Protein AF-A0A942QQX6-F1 (afdb_monomer_lite)

Structure (mmCIF, N/CA/C/O backbone):
data_AF-A0A942QQX6-F1
#
_entry.id   AF-A0A942QQX6-F1
#
loop_
_atom_site.group_PDB
_atom_site.id
_atom_site.type_symbol
_atom_site.label_atom_id
_atom_site.label_alt_id
_atom_site.label_comp_id
_atom_site.label_asym_id
_atom_site.label_entity_id
_atom_site.label_seq_id
_atom_site.pdbx_PDB_ins_code
_atom_site.Cartn_x
_atom_site.Cartn_y
_atom_site.Cartn_z
_atom_site.occupancy
_atom_site.B_iso_or_equiv
_atom_site.auth_seq_id
_atom_site.auth_comp_id
_atom_site.auth_asym_id
_atom_site.auth_atom_id
_atom_site.pdbx_PDB_model_num
ATOM 1 N N . MET A 1 1 ? 19.402 -58.623 -15.426 1.00 55.03 1 MET A N 1
ATOM 2 C CA . MET A 1 1 ? 20.148 -57.531 -14.756 1.00 55.03 1 MET A CA 1
ATOM 3 C C . MET A 1 1 ? 19.202 -56.576 -14.043 1.00 55.03 1 MET A C 1
ATOM 5 O O . MET A 1 1 ? 19.547 -56.173 -12.944 1.00 55.03 1 MET A O 1
ATOM 9 N N . SER A 1 2 ? 18.021 -56.285 -14.609 1.00 58.38 2 SER A N 1
ATOM 10 C CA . SER A 1 2 ? 16.945 -55.503 -13.974 1.00 58.38 2 SER A CA 1
ATOM 11 C C . SER A 1 2 ? 16.657 -55.932 -12.534 1.00 58.38 2 SER A C 1
ATOM 13 O O . SER A 1 2 ? 16.768 -55.114 -11.632 1.00 58.38 2 SER A O 1
ATOM 15 N N . ASP A 1 3 ? 16.427 -57.226 -12.307 1.00 62.00 3 ASP A N 1
ATOM 16 C CA . ASP A 1 3 ? 15.978 -57.735 -11.002 1.00 62.00 3 ASP A CA 1
ATOM 17 C C . ASP A 1 3 ? 17.075 -57.647 -9.930 1.00 62.00 3 ASP A C 1
ATOM 19 O O . ASP A 1 3 ? 16.805 -57.574 -8.737 1.00 62.00 3 ASP A O 1
ATOM 23 N N . SER A 1 4 ? 18.346 -57.628 -10.343 1.00 79.81 4 SER A N 1
ATOM 24 C CA . SER A 1 4 ? 19.465 -57.404 -9.424 1.00 79.81 4 SER A CA 1
ATOM 25 C C . SER A 1 4 ? 19.598 -55.930 -9.053 1.00 79.81 4 SER A C 1
ATOM 27 O O . SER A 1 4 ? 20.038 -55.627 -7.949 1.00 79.81 4 SER A O 1
ATOM 29 N N . LEU A 1 5 ? 19.249 -55.024 -9.969 1.00 85.19 5 LEU A N 1
ATOM 30 C CA . LEU A 1 5 ? 19.348 -53.582 -9.769 1.00 85.19 5 LEU A CA 1
ATOM 31 C C . LEU A 1 5 ? 18.170 -53.053 -8.943 1.00 85.19 5 LEU A C 1
ATOM 33 O O . LEU A 1 5 ? 18.382 -52.232 -8.059 1.00 85.19 5 LEU A O 1
ATOM 37 N N . THR A 1 6 ? 16.954 -53.559 -9.164 1.00 87.81 6 THR A N 1
ATOM 38 C CA . THR A 1 6 ? 15.768 -53.195 -8.371 1.00 87.81 6 THR A CA 1
ATOM 39 C C . THR A 1 6 ? 15.917 -53.606 -6.905 1.00 87.81 6 THR A C 1
ATOM 41 O O . THR A 1 6 ? 15.701 -52.790 -6.012 1.00 87.81 6 THR A O 1
ATOM 44 N N . ASN A 1 7 ? 16.397 -54.825 -6.640 1.00 86.12 7 ASN A N 1
ATOM 45 C CA . ASN A 1 7 ? 16.701 -55.280 -5.279 1.00 86.12 7 ASN A CA 1
ATOM 46 C C . ASN A 1 7 ? 17.781 -54.424 -4.605 1.00 86.12 7 ASN A C 1
ATOM 48 O O . ASN A 1 7 ? 17.677 -54.103 -3.421 1.00 86.12 7 ASN A O 1
ATOM 52 N N . LEU A 1 8 ? 18.800 -54.016 -5.365 1.00 88.00 8 LEU A N 1
ATOM 53 C CA . LEU A 1 8 ? 19.856 -53.151 -4.853 1.00 88.00 8 LEU A CA 1
ATOM 54 C C . LEU A 1 8 ? 19.323 -51.756 -4.507 1.00 88.00 8 LEU A C 1
ATOM 56 O O . LEU A 1 8 ? 19.629 -51.229 -3.438 1.00 88.00 8 LEU A O 1
ATOM 60 N N . ILE A 1 9 ? 18.461 -51.200 -5.362 1.00 89.06 9 ILE A N 1
ATOM 61 C CA . ILE A 1 9 ? 17.786 -49.926 -5.112 1.00 89.06 9 ILE A CA 1
ATOM 62 C C . ILE A 1 9 ? 16.931 -50.005 -3.843 1.00 89.06 9 ILE A C 1
ATOM 64 O O . ILE A 1 9 ? 17.011 -49.115 -3.001 1.00 89.06 9 ILE A O 1
ATOM 68 N N . LEU A 1 10 ? 16.159 -51.073 -3.651 1.00 87.88 10 LEU A N 1
ATOM 69 C CA . LEU A 1 10 ? 15.367 -51.248 -2.431 1.00 87.88 10 LEU A CA 1
ATOM 70 C C . LEU A 1 10 ? 16.241 -51.374 -1.178 1.00 87.88 10 LEU A C 1
ATOM 72 O O . LEU A 1 10 ? 15.892 -50.806 -0.151 1.00 87.88 10 LEU A O 1
ATOM 76 N N . SER A 1 11 ? 17.383 -52.065 -1.267 1.00 88.62 11 SER A N 1
ATOM 77 C CA . SER A 1 11 ? 18.296 -52.248 -0.128 1.00 88.62 11 SER A CA 1
ATOM 78 C C . SER A 1 11 ? 19.014 -50.967 0.307 1.00 88.62 11 SER A C 1
ATOM 80 O O . SER A 1 11 ? 19.358 -50.820 1.475 1.00 88.62 11 SER A O 1
ATOM 82 N N . LEU A 1 12 ? 19.256 -50.049 -0.634 1.00 88.44 12 LEU A N 1
ATOM 83 C CA . LEU A 1 12 ? 19.927 -48.771 -0.382 1.00 88.44 12 LEU A CA 1
ATOM 84 C C . LEU A 1 12 ? 18.941 -47.629 -0.095 1.00 88.44 12 LEU A C 1
ATOM 86 O O . LEU A 1 12 ? 19.358 -46.562 0.355 1.00 88.44 12 LEU A O 1
ATOM 90 N N . THR A 1 13 ? 17.647 -47.832 -0.358 1.00 89.31 13 THR A N 1
ATOM 91 C CA . THR A 1 13 ? 16.608 -46.866 0.006 1.00 89.31 13 THR A CA 1
ATOM 92 C C . THR A 1 13 ? 16.298 -47.011 1.498 1.00 89.31 13 THR A C 1
ATOM 94 O O . THR A 1 13 ? 16.083 -48.139 1.947 1.00 89.31 13 THR A O 1
ATOM 97 N N . PRO A 1 14 ? 16.253 -45.911 2.271 1.00 89.12 14 PRO A N 1
ATOM 98 C CA . PRO A 1 14 ? 15.976 -45.979 3.702 1.00 89.12 14 PRO A CA 1
ATOM 99 C C . PRO A 1 14 ? 14.678 -46.731 4.027 1.00 89.12 14 PRO A C 1
ATOM 101 O O . PRO A 1 14 ? 13.638 -46.509 3.402 1.00 89.12 14 PRO A O 1
ATOM 104 N N . GLU A 1 15 ? 14.741 -47.637 5.006 1.00 83.94 15 GLU A N 1
ATOM 105 C CA . GLU A 1 15 ? 13.583 -48.439 5.432 1.00 83.94 15 GLU A CA 1
ATOM 106 C C . GLU A 1 15 ? 12.593 -47.651 6.303 1.00 83.94 15 GLU A C 1
ATOM 108 O O . GLU A 1 15 ? 11.448 -48.063 6.443 1.00 83.94 15 GLU A O 1
ATOM 113 N N . ASP A 1 16 ? 13.024 -46.511 6.847 1.00 79.06 16 ASP A N 1
ATOM 114 C CA . ASP A 1 16 ? 12.245 -45.595 7.690 1.00 79.06 16 ASP A CA 1
ATOM 115 C C . ASP A 1 16 ? 11.319 -44.653 6.894 1.00 79.06 16 ASP A C 1
ATOM 117 O O . ASP A 1 16 ? 10.688 -43.771 7.472 1.00 79.06 16 ASP A O 1
ATOM 121 N N . GLY A 1 17 ? 11.255 -44.810 5.567 1.00 78.12 17 GLY A N 1
ATOM 122 C CA . GLY A 1 17 ? 10.450 -43.966 4.681 1.00 78.12 17 GLY A CA 1
ATOM 123 C C . GLY A 1 17 ? 11.081 -42.604 4.368 1.00 78.12 17 GLY A C 1
ATOM 124 O O . GLY A 1 17 ? 10.480 -41.803 3.649 1.00 78.12 17 GLY A O 1
ATOM 125 N N . SER A 1 18 ? 12.299 -42.325 4.847 1.00 85.38 18 SER A N 1
ATOM 126 C CA . SER A 1 18 ? 13.002 -41.086 4.513 1.00 85.38 18 SER A CA 1
ATOM 127 C C . SER A 1 18 ? 13.414 -41.031 3.032 1.00 85.38 18 SER A C 1
ATOM 129 O O . SER A 1 18 ? 13.644 -42.042 2.361 1.00 85.38 18 SER A O 1
ATOM 131 N N . THR A 1 19 ? 13.477 -39.816 2.478 1.00 88.31 19 THR A N 1
ATOM 132 C CA . THR A 1 19 ? 13.760 -39.613 1.050 1.00 88.31 19 THR A CA 1
ATOM 133 C C . THR A 1 19 ? 15.259 -39.593 0.758 1.00 88.31 19 THR A C 1
ATOM 135 O O . THR A 1 19 ? 16.000 -38.838 1.388 1.00 88.31 19 THR A O 1
ATOM 138 N N . ILE A 1 20 ? 15.694 -40.294 -0.291 1.00 89.19 20 ILE A N 1
ATOM 139 C CA . ILE A 1 20 ? 17.049 -40.208 -0.851 1.00 89.19 20 ILE A CA 1
ATOM 140 C C . ILE A 1 20 ? 17.031 -39.533 -2.229 1.00 89.19 20 ILE A C 1
ATOM 142 O O . ILE A 1 20 ? 16.197 -39.825 -3.085 1.00 89.19 20 ILE A O 1
ATOM 146 N N . GLY A 1 21 ? 17.945 -38.590 -2.467 1.00 89.50 21 GLY A N 1
ATOM 147 C CA . GLY A 1 21 ? 18.059 -37.901 -3.757 1.00 89.50 21 GLY A CA 1
ATOM 148 C C . GLY A 1 21 ? 18.565 -38.825 -4.870 1.00 89.50 21 GLY A C 1
ATOM 149 O O . GLY A 1 21 ? 19.504 -39.588 -4.655 1.00 89.50 21 GLY A O 1
ATOM 150 N N . ASN A 1 22 ? 18.021 -38.702 -6.087 1.00 87.81 22 ASN A N 1
ATOM 151 C CA . ASN A 1 22 ? 18.405 -39.555 -7.225 1.00 87.81 22 ASN A CA 1
ATOM 152 C C . ASN A 1 22 ? 19.912 -39.517 -7.530 1.00 87.81 22 ASN A C 1
ATOM 154 O O . ASN A 1 22 ? 20.504 -40.539 -7.861 1.00 87.81 22 ASN A O 1
ATOM 158 N N . GLY A 1 23 ? 20.545 -38.346 -7.405 1.00 86.81 23 GLY A N 1
ATOM 159 C CA . GLY A 1 23 ? 21.988 -38.204 -7.625 1.00 86.81 23 GLY A CA 1
ATOM 160 C C . GLY A 1 23 ? 22.833 -38.926 -6.571 1.00 86.81 23 GLY A C 1
ATOM 161 O O . GLY A 1 23 ? 23.840 -39.540 -6.915 1.00 86.81 23 GLY A O 1
ATOM 162 N N . ALA A 1 24 ? 22.404 -38.897 -5.306 1.00 87.38 24 ALA A N 1
ATOM 163 C CA . ALA A 1 24 ? 23.072 -39.612 -4.218 1.00 87.38 24 ALA A CA 1
ATOM 164 C C . ALA A 1 24 ? 22.893 -41.128 -4.370 1.00 87.38 24 ALA A C 1
ATOM 166 O O . ALA A 1 24 ? 23.855 -41.880 -4.251 1.00 87.38 24 ALA A O 1
ATOM 167 N N . MET A 1 25 ? 21.684 -41.558 -4.735 1.00 88.81 25 MET A N 1
ATOM 168 C CA . MET A 1 25 ? 21.384 -42.957 -5.014 1.00 88.81 25 MET A CA 1
ATOM 169 C C . MET A 1 25 ? 22.239 -43.509 -6.161 1.00 88.81 25 MET A C 1
ATOM 171 O O . MET A 1 25 ? 22.842 -44.573 -6.050 1.00 88.81 25 MET A O 1
ATOM 175 N N . MET A 1 26 ? 22.374 -42.742 -7.242 1.00 87.62 26 MET A N 1
ATOM 176 C CA . MET A 1 26 ? 23.237 -43.096 -8.369 1.00 87.62 26 MET A CA 1
ATOM 177 C C . MET A 1 26 ? 24.716 -43.199 -7.995 1.00 87.62 26 MET A C 1
ATOM 179 O O . MET A 1 26 ? 25.419 -44.057 -8.528 1.00 87.62 26 MET A O 1
ATOM 183 N N . ALA A 1 27 ? 25.199 -42.346 -7.090 1.00 87.50 27 ALA A N 1
ATOM 184 C CA . ALA A 1 27 ? 26.570 -42.432 -6.599 1.00 87.50 27 ALA A CA 1
ATOM 185 C C . ALA A 1 27 ? 26.806 -43.748 -5.836 1.00 87.50 27 ALA A C 1
ATOM 187 O O . ALA A 1 27 ? 27.755 -44.458 -6.156 1.00 87.50 27 ALA A O 1
ATOM 188 N N . LEU A 1 28 ? 25.898 -44.119 -4.924 1.00 88.31 28 LEU A N 1
ATOM 189 C CA . LEU A 1 28 ? 25.974 -45.374 -4.160 1.00 88.31 28 LEU A CA 1
ATOM 190 C C . LEU A 1 28 ? 25.900 -46.611 -5.063 1.00 88.31 28 LEU A C 1
ATOM 192 O O . LEU A 1 28 ? 26.657 -47.566 -4.893 1.00 88.31 28 LEU A O 1
ATOM 196 N N . LEU A 1 29 ? 25.022 -46.589 -6.066 1.00 88.00 29 LEU A N 1
ATOM 197 C CA . LEU A 1 29 ? 24.890 -47.705 -6.999 1.00 88.00 29 LEU A CA 1
ATOM 198 C C . LEU A 1 29 ? 26.134 -47.870 -7.883 1.00 88.00 29 LEU A C 1
ATOM 200 O O . LEU A 1 29 ? 26.510 -48.998 -8.194 1.00 88.00 29 LEU A O 1
ATOM 204 N N . ARG A 1 30 ? 26.810 -46.775 -8.255 1.00 88.00 30 ARG A N 1
ATOM 205 C CA . ARG A 1 30 ? 28.048 -46.818 -9.055 1.00 88.00 30 ARG A CA 1
ATOM 206 C C . ARG A 1 30 ? 29.253 -47.367 -8.295 1.00 88.00 30 ARG A C 1
ATOM 208 O O . ARG A 1 30 ? 30.162 -47.893 -8.934 1.00 88.00 30 ARG A O 1
ATOM 215 N N . GLU A 1 31 ? 29.259 -47.289 -6.966 1.00 85.12 31 GLU A N 1
ATOM 216 C CA . GLU A 1 31 ? 30.291 -47.935 -6.142 1.00 85.12 31 GLU A CA 1
ATOM 217 C C . GLU A 1 31 ? 30.204 -49.465 -6.211 1.00 85.12 31 GLU A C 1
ATOM 219 O O . GLU A 1 31 ? 31.223 -50.150 -6.134 1.00 85.12 31 GLU A O 1
ATOM 224 N N . GLN A 1 32 ? 28.998 -50.004 -6.401 1.00 82.25 32 GLN A N 1
ATOM 225 C CA . GLN A 1 32 ? 28.747 -51.447 -6.433 1.00 82.25 32 GLN A CA 1
ATOM 226 C C . GLN A 1 32 ? 28.636 -51.997 -7.861 1.00 82.25 32 GLN A C 1
ATOM 228 O O . GLN A 1 32 ? 29.016 -53.137 -8.125 1.00 82.25 32 GLN A O 1
ATOM 233 N N . VAL A 1 33 ? 28.160 -51.178 -8.802 1.00 84.62 33 VAL A N 1
ATOM 234 C CA . VAL A 1 33 ? 28.008 -51.506 -10.222 1.00 84.62 33 VAL A CA 1
ATOM 235 C C . VAL A 1 33 ? 28.634 -50.391 -11.055 1.00 84.62 33 VAL A C 1
ATOM 237 O O . VAL A 1 33 ? 27.981 -49.438 -11.479 1.00 84.62 33 VAL A O 1
ATOM 240 N N . SER A 1 34 ? 29.930 -50.525 -11.331 1.00 73.75 34 SER A N 1
ATOM 241 C CA . SER A 1 34 ? 30.711 -49.514 -12.058 1.00 73.75 34 SER A CA 1
ATOM 242 C C . SER A 1 34 ? 30.272 -49.294 -13.514 1.00 73.75 34 SER A C 1
ATOM 244 O O . SER A 1 34 ? 30.630 -48.283 -14.113 1.00 73.75 34 SER A O 1
ATOM 246 N N . THR A 1 35 ? 29.479 -50.205 -14.088 1.00 82.25 35 THR A N 1
ATOM 247 C CA . THR A 1 35 ? 28.956 -50.127 -15.464 1.00 82.25 35 THR A CA 1
ATOM 248 C C . THR A 1 35 ? 27.535 -49.558 -15.557 1.00 82.25 35 THR A C 1
ATOM 250 O O . THR A 1 35 ? 26.916 -49.668 -16.612 1.00 82.25 35 THR A O 1
ATOM 253 N N . LEU A 1 36 ? 26.988 -48.993 -14.473 1.00 84.50 36 LEU A N 1
ATOM 254 C CA . LEU A 1 36 ? 25.607 -48.505 -14.429 1.00 84.50 36 LEU A CA 1
ATOM 255 C C . LEU A 1 36 ? 25.408 -47.217 -15.247 1.00 84.50 36 LEU A C 1
ATOM 257 O O . LEU A 1 36 ? 26.047 -46.191 -14.979 1.00 84.50 36 LEU A O 1
ATOM 261 N N . THR A 1 37 ? 24.472 -47.256 -16.200 1.00 88.38 37 THR A N 1
ATOM 262 C CA . THR A 1 37 ? 24.045 -46.079 -16.969 1.00 88.38 37 THR A CA 1
ATOM 263 C C . THR A 1 37 ? 22.870 -45.354 -16.305 1.00 88.38 37 THR A C 1
ATOM 265 O O . THR A 1 37 ? 22.145 -45.923 -15.487 1.00 88.38 37 THR A O 1
ATOM 268 N N . ASP A 1 38 ? 22.678 -44.079 -16.655 1.00 84.44 38 ASP A N 1
ATOM 269 C CA . ASP A 1 38 ? 21.559 -43.273 -16.147 1.00 84.44 38 ASP A CA 1
ATOM 270 C C . ASP A 1 38 ? 20.199 -43.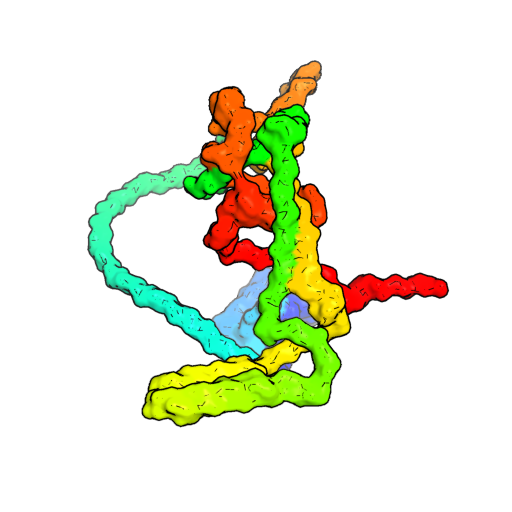834 -16.609 1.00 84.44 38 ASP A C 1
ATOM 272 O O . ASP A 1 38 ? 19.227 -43.802 -15.851 1.00 84.44 38 ASP A O 1
ATOM 276 N N . ASP A 1 39 ? 20.148 -44.403 -17.818 1.00 85.75 39 ASP A N 1
ATOM 277 C CA . ASP A 1 39 ? 18.941 -45.001 -18.395 1.00 85.75 39 ASP A CA 1
ATOM 278 C C . ASP A 1 39 ? 18.560 -46.310 -17.684 1.00 85.75 39 ASP A C 1
ATOM 280 O O . ASP A 1 39 ? 17.382 -46.536 -17.400 1.00 85.75 39 ASP A O 1
ATOM 284 N N . ASP A 1 40 ? 19.547 -47.138 -17.317 1.00 85.94 40 ASP A N 1
ATOM 285 C CA . ASP A 1 40 ? 19.315 -48.381 -16.567 1.00 85.94 40 ASP A CA 1
ATOM 286 C C . ASP A 1 40 ? 18.744 -48.098 -15.170 1.00 85.94 40 ASP A C 1
ATOM 288 O O . ASP A 1 40 ? 17.827 -48.783 -14.710 1.00 85.94 40 ASP A O 1
ATOM 292 N N . TYR A 1 41 ? 19.254 -47.058 -14.501 1.00 89.06 41 TYR A N 1
ATOM 293 C CA . TYR A 1 41 ? 18.715 -46.605 -13.219 1.00 89.06 41 TYR A CA 1
ATOM 294 C C . TYR A 1 41 ? 17.299 -46.051 -13.355 1.00 89.06 41 TYR A C 1
ATOM 296 O O . TYR A 1 41 ? 16.432 -46.402 -12.556 1.00 89.06 41 TYR A O 1
ATOM 304 N N . ALA A 1 42 ? 17.043 -45.208 -14.361 1.00 88.06 42 ALA A N 1
ATOM 305 C CA . ALA A 1 42 ? 15.715 -44.650 -14.589 1.00 88.06 42 ALA A CA 1
ATOM 306 C C . ALA A 1 42 ? 14.676 -45.755 -14.836 1.00 88.06 42 ALA A C 1
ATOM 308 O O . ALA A 1 42 ? 13.612 -45.727 -14.221 1.00 88.06 42 ALA A O 1
ATOM 309 N N . ALA A 1 43 ? 15.016 -46.758 -15.651 1.00 88.75 43 ALA A N 1
ATOM 310 C CA . ALA A 1 43 ? 14.146 -47.896 -15.928 1.00 88.75 43 ALA A CA 1
ATOM 311 C C . ALA A 1 43 ? 13.871 -48.751 -14.677 1.00 88.75 43 ALA A C 1
ATOM 313 O O . ALA A 1 43 ? 12.722 -49.102 -14.419 1.00 88.75 43 ALA A O 1
ATOM 314 N N . ALA A 1 44 ? 14.896 -49.054 -13.870 1.00 89.00 44 ALA A N 1
ATOM 315 C CA . ALA A 1 44 ? 14.728 -49.845 -12.647 1.00 89.00 44 ALA A CA 1
ATOM 316 C C . ALA A 1 44 ? 13.964 -49.089 -11.548 1.00 89.00 44 ALA A C 1
ATOM 318 O O . ALA A 1 44 ? 13.139 -49.674 -10.850 1.00 89.00 44 ALA A O 1
ATOM 319 N N . ARG A 1 45 ? 14.199 -47.779 -11.413 1.00 89.94 45 ARG A N 1
ATOM 320 C CA . ARG A 1 45 ? 13.435 -46.913 -10.508 1.00 89.94 45 ARG A CA 1
ATOM 321 C C . ARG A 1 45 ? 11.965 -46.866 -10.909 1.00 89.94 45 ARG A C 1
ATOM 323 O O . ARG A 1 45 ? 11.105 -46.990 -10.048 1.00 89.94 45 ARG A O 1
ATOM 330 N N . ASP A 1 46 ? 11.683 -46.653 -12.192 1.00 88.88 46 ASP A N 1
ATOM 331 C CA . ASP A 1 46 ? 10.308 -46.521 -12.672 1.00 88.88 46 ASP A CA 1
ATOM 332 C C . ASP A 1 46 ? 9.544 -47.844 -12.542 1.00 88.88 46 ASP A C 1
ATOM 334 O O . ASP A 1 46 ? 8.400 -47.818 -12.105 1.00 88.88 46 ASP A O 1
ATOM 338 N N . ALA A 1 47 ? 10.205 -48.991 -12.742 1.00 88.12 47 ALA A N 1
ATOM 339 C CA . ALA A 1 47 ? 9.625 -50.299 -12.437 1.00 88.12 47 ALA A CA 1
ATOM 340 C C . ALA A 1 47 ? 9.224 -50.449 -10.954 1.00 88.12 47 ALA A C 1
ATOM 342 O O . ALA A 1 47 ? 8.127 -50.906 -10.662 1.00 88.12 47 ALA A O 1
ATOM 343 N N . LEU A 1 48 ? 10.064 -50.006 -10.011 1.00 88.69 48 LEU A N 1
ATOM 344 C CA . LEU A 1 48 ? 9.758 -50.063 -8.572 1.00 88.69 48 LEU A CA 1
ATOM 345 C C . LEU A 1 48 ? 8.655 -49.088 -8.132 1.00 88.69 48 LEU A C 1
ATOM 347 O O . LEU A 1 48 ? 7.955 -49.346 -7.151 1.00 88.69 48 LEU A O 1
ATOM 351 N N . VAL A 1 49 ? 8.518 -47.960 -8.832 1.00 89.06 49 VAL A N 1
ATOM 352 C CA . VAL A 1 49 ? 7.409 -47.016 -8.629 1.00 89.06 49 VAL A CA 1
ATOM 353 C C . VAL A 1 49 ? 6.107 -47.610 -9.169 1.00 89.06 49 VAL A C 1
ATOM 355 O O . VAL A 1 49 ? 5.088 -47.543 -8.488 1.00 89.06 49 VAL A O 1
ATOM 358 N N . ASP A 1 50 ? 6.146 -48.237 -10.346 1.00 86.94 50 ASP A N 1
ATOM 359 C CA . ASP A 1 50 ? 4.987 -48.904 -10.951 1.00 86.94 50 ASP A CA 1
ATOM 360 C C . ASP A 1 50 ? 4.534 -50.131 -10.134 1.00 86.94 50 ASP A C 1
ATOM 362 O O . ASP A 1 50 ? 3.338 -50.404 -10.037 1.00 86.94 50 ASP A O 1
ATOM 366 N N . GLU A 1 51 ? 5.468 -50.839 -9.491 1.00 84.12 51 GLU A N 1
ATOM 367 C CA . GLU A 1 51 ? 5.195 -51.934 -8.545 1.00 84.12 51 GLU A CA 1
ATOM 368 C C . GLU A 1 51 ? 4.701 -51.451 -7.167 1.00 84.12 51 GLU A C 1
ATOM 370 O O . GLU A 1 51 ? 4.315 -52.268 -6.330 1.00 84.12 51 GLU A O 1
ATOM 375 N N . GLY A 1 52 ? 4.693 -50.136 -6.914 1.00 86.38 52 GLY A N 1
ATOM 376 C CA . GLY A 1 52 ? 4.211 -49.549 -5.661 1.00 86.38 52 GLY A CA 1
ATOM 377 C C . GLY A 1 52 ? 5.145 -49.746 -4.463 1.00 86.38 52 GLY A C 1
ATOM 378 O O . GLY A 1 52 ? 4.713 -49.601 -3.324 1.00 86.38 52 GLY A O 1
ATOM 379 N N . LEU A 1 53 ? 6.421 -50.068 -4.698 1.00 86.56 53 LEU A N 1
ATOM 380 C CA . LEU A 1 53 ? 7.429 -50.244 -3.645 1.00 86.56 53 LEU A CA 1
ATOM 381 C C . LEU A 1 53 ? 8.181 -48.940 -3.326 1.00 86.56 53 LEU A C 1
ATOM 383 O O . LEU A 1 53 ? 8.712 -48.786 -2.223 1.00 86.56 53 LEU A O 1
ATOM 387 N N . LEU A 1 54 ? 8.217 -47.996 -4.275 1.00 89.56 54 LEU A N 1
ATOM 388 C CA . LEU A 1 54 ? 8.847 -46.682 -4.127 1.00 89.56 54 LEU A CA 1
ATOM 389 C C . LEU A 1 54 ? 7.898 -45.528 -4.476 1.00 89.56 54 LEU A C 1
ATOM 391 O O . LEU A 1 54 ? 7.144 -45.591 -5.443 1.00 89.56 54 LEU A O 1
ATOM 395 N N . GLY A 1 55 ? 8.017 -44.422 -3.743 1.00 88.50 55 GLY A N 1
ATOM 396 C CA . GLY A 1 55 ? 7.402 -43.133 -4.057 1.00 88.50 55 GLY A CA 1
ATOM 397 C C . GLY A 1 55 ? 8.413 -42.127 -4.619 1.00 88.50 55 GLY A C 1
ATOM 398 O O . GLY A 1 55 ? 9.620 -42.247 -4.405 1.00 88.50 55 GLY A O 1
ATOM 399 N N . ARG A 1 56 ? 7.927 -41.108 -5.345 1.00 89.69 56 ARG A N 1
ATOM 400 C CA . ARG A 1 56 ? 8.746 -39.990 -5.857 1.00 89.69 56 ARG A CA 1
ATOM 401 C C . ARG A 1 56 ? 8.602 -38.765 -4.951 1.00 89.69 56 ARG A C 1
ATOM 403 O O . ARG A 1 56 ? 7.498 -38.261 -4.770 1.00 89.69 56 ARG A O 1
ATOM 410 N N . GLY A 1 57 ? 9.712 -38.252 -4.426 1.00 81.69 57 GLY A N 1
ATOM 411 C CA . GLY A 1 57 ? 9.751 -37.023 -3.630 1.00 81.69 57 GLY A CA 1
ATOM 412 C C . GLY A 1 57 ? 9.943 -35.747 -4.466 1.00 81.69 57 GLY A C 1
ATOM 413 O O . GLY A 1 57 ? 10.361 -35.785 -5.630 1.00 81.69 57 GLY A O 1
ATOM 414 N N . LYS A 1 58 ? 9.620 -34.588 -3.873 1.00 75.44 58 LYS A N 1
ATOM 415 C CA . LYS A 1 58 ? 9.715 -33.259 -4.510 1.00 75.44 58 LYS A CA 1
ATOM 416 C C . LYS A 1 58 ? 11.136 -32.679 -4.385 1.00 75.44 58 LYS A C 1
ATOM 418 O O . LYS A 1 58 ? 11.720 -32.706 -3.310 1.00 75.44 58 LYS A O 1
ATOM 423 N N . GLY A 1 59 ? 11.684 -32.108 -5.467 1.00 68.00 59 GLY A N 1
ATOM 424 C CA . GLY A 1 59 ? 12.978 -31.399 -5.446 1.00 68.00 59 GLY A CA 1
ATOM 425 C C . GLY A 1 59 ? 13.677 -31.28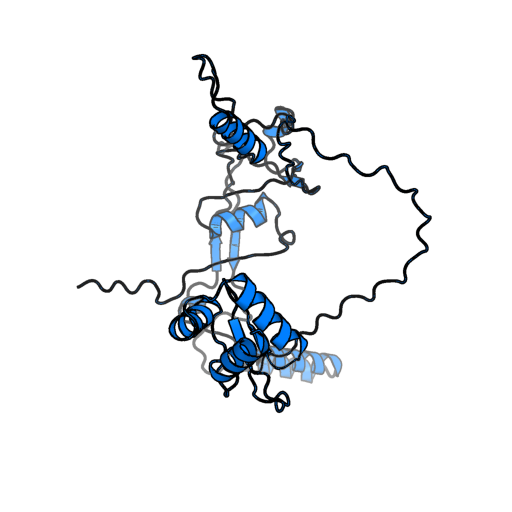4 -6.810 1.00 68.00 59 GLY A C 1
ATOM 426 O O . GLY A 1 59 ? 13.358 -32.008 -7.755 1.00 68.00 59 GLY A O 1
ATOM 427 N N . ARG A 1 60 ? 14.660 -30.376 -6.929 1.00 52.78 60 ARG A N 1
ATOM 428 C CA . ARG A 1 60 ? 15.467 -30.186 -8.153 1.00 52.78 60 ARG A CA 1
ATOM 429 C C . ARG A 1 60 ? 16.394 -31.394 -8.351 1.00 52.78 60 ARG A C 1
ATOM 431 O O . ARG A 1 60 ? 17.420 -31.496 -7.692 1.00 52.78 60 ARG A O 1
ATOM 438 N N . GLY A 1 61 ? 16.011 -32.304 -9.249 1.00 67.38 61 GLY A N 1
ATOM 439 C CA . GLY A 1 61 ? 16.704 -33.580 -9.498 1.00 67.38 61 GLY A CA 1
ATOM 440 C C . GLY A 1 61 ? 15.957 -34.823 -8.989 1.00 67.38 61 GLY A C 1
ATOM 441 O O . GLY A 1 61 ? 16.335 -35.940 -9.337 1.00 67.38 61 GLY A O 1
ATOM 442 N N . GLY A 1 62 ? 14.862 -34.635 -8.243 1.00 83.50 62 GLY A N 1
ATOM 443 C CA . GLY A 1 62 ? 13.999 -35.700 -7.726 1.00 83.50 62 GLY A CA 1
ATOM 444 C C . GLY A 1 62 ? 14.630 -36.557 -6.619 1.00 83.50 62 GLY A C 1
ATOM 445 O O . GLY A 1 62 ? 15.849 -36.735 -6.548 1.00 83.50 62 GLY A O 1
ATOM 446 N N . SER A 1 63 ? 13.778 -37.116 -5.767 1.00 88.38 63 SER A N 1
ATOM 447 C CA . SER A 1 63 ? 14.142 -38.090 -4.733 1.00 88.38 63 SER A CA 1
ATOM 448 C C . SER A 1 63 ? 13.207 -39.298 -4.779 1.00 88.38 63 SER A C 1
ATOM 450 O O . SER A 1 63 ? 12.153 -39.244 -5.418 1.00 88.38 63 SER A O 1
ATOM 452 N N . ILE A 1 64 ? 13.607 -40.390 -4.135 1.00 91.12 64 ILE A N 1
ATOM 453 C CA . ILE A 1 64 ? 12.806 -41.603 -3.957 1.00 91.12 64 ILE A CA 1
ATOM 454 C C . ILE A 1 64 ? 12.715 -41.956 -2.472 1.00 91.12 64 ILE A C 1
ATOM 456 O O . ILE A 1 64 ? 13.622 -41.630 -1.709 1.00 91.12 64 ILE A O 1
ATOM 460 N N . PHE A 1 65 ? 11.625 -42.594 -2.061 1.00 91.06 65 PHE A N 1
ATOM 461 C CA . PHE A 1 65 ? 11.432 -43.123 -0.707 1.00 91.06 65 PHE A CA 1
ATOM 462 C C . PHE A 1 65 ? 10.683 -44.453 -0.769 1.00 91.06 65 PHE A C 1
ATOM 464 O O . PHE A 1 65 ? 10.004 -44.728 -1.759 1.00 91.06 65 PHE A O 1
ATOM 471 N N . ARG A 1 66 ? 10.816 -45.286 0.264 1.00 91.12 66 ARG A N 1
ATOM 472 C CA . ARG A 1 66 ? 10.167 -46.599 0.325 1.00 91.12 66 ARG A CA 1
ATOM 473 C C . ARG A 1 66 ? 8.722 -46.466 0.794 1.00 91.12 66 ARG A C 1
ATOM 475 O O . ARG A 1 66 ? 8.452 -45.759 1.758 1.00 91.12 66 ARG A O 1
ATOM 482 N N . ILE A 1 67 ? 7.805 -47.154 0.118 1.00 85.50 67 ILE A N 1
ATOM 483 C CA . ILE A 1 67 ? 6.401 -47.221 0.528 1.00 85.50 67 ILE A CA 1
ATOM 484 C C . ILE A 1 67 ? 6.287 -48.340 1.569 1.00 85.50 67 ILE A C 1
ATOM 486 O O . ILE A 1 67 ? 6.324 -49.524 1.237 1.00 85.50 67 ILE A O 1
ATOM 490 N N . THR A 1 68 ? 6.219 -47.972 2.847 1.00 76.12 68 THR A N 1
ATOM 491 C CA . THR A 1 68 ? 5.898 -48.893 3.942 1.00 76.12 68 THR A CA 1
ATOM 492 C C . THR A 1 68 ? 4.381 -49.008 4.043 1.00 76.12 68 THR A C 1
ATOM 494 O O . THR A 1 68 ? 3.694 -48.000 4.159 1.00 76.12 68 THR A O 1
ATOM 497 N N . GLY A 1 69 ? 3.850 -50.230 3.964 1.00 59.31 69 GLY A N 1
ATOM 498 C CA . GLY A 1 69 ? 2.410 -50.523 3.907 1.00 59.31 69 GLY A CA 1
ATOM 499 C C . GLY A 1 69 ? 1.590 -50.210 5.165 1.00 59.31 69 GLY A C 1
ATOM 500 O O . GLY A 1 69 ? 0.484 -50.720 5.266 1.00 59.31 69 GLY A O 1
ATOM 501 N N . ASP A 1 70 ? 2.107 -49.384 6.074 1.00 44.91 70 ASP A N 1
ATOM 502 C CA . ASP A 1 70 ? 1.420 -48.865 7.255 1.00 44.91 70 ASP A CA 1
ATOM 503 C C . ASP A 1 70 ? 1.724 -47.364 7.365 1.00 44.91 70 ASP A C 1
ATOM 505 O O . ASP A 1 70 ? 2.696 -46.957 8.001 1.00 44.91 70 ASP A O 1
ATOM 509 N N . VAL A 1 71 ? 0.906 -46.547 6.703 1.00 40.47 71 VAL A N 1
ATOM 510 C CA . VAL A 1 71 ? 0.631 -45.170 7.126 1.00 40.47 71 VAL A CA 1
ATOM 511 C C . VAL A 1 71 ? -0.872 -44.978 6.948 1.00 40.47 71 VAL A C 1
ATOM 513 O O . VAL A 1 71 ? -1.353 -44.585 5.887 1.00 40.47 71 VAL A O 1
ATOM 516 N N . GLU A 1 72 ? -1.617 -45.351 7.990 1.00 35.59 72 GLU A N 1
ATOM 517 C CA . GLU A 1 72 ? -2.735 -44.512 8.409 1.00 35.59 72 GLU A CA 1
ATOM 518 C C . GLU A 1 72 ? -2.157 -43.108 8.620 1.00 35.59 72 GLU A C 1
ATOM 520 O O . GLU A 1 72 ? -1.130 -42.947 9.285 1.00 35.59 72 GLU A O 1
ATOM 525 N N . ASP A 1 73 ? -2.768 -42.126 7.959 1.00 44.03 73 ASP A N 1
ATOM 526 C CA . ASP A 1 73 ? -2.567 -40.709 8.231 1.00 44.03 73 ASP A CA 1
ATOM 527 C C . ASP A 1 73 ? -2.732 -40.474 9.735 1.00 44.03 73 ASP A C 1
ATOM 529 O O . ASP A 1 73 ? -3.858 -40.486 10.214 1.00 44.03 73 ASP A O 1
ATOM 533 N N . ASP A 1 74 ? -1.636 -40.292 10.475 1.00 33.94 74 ASP A N 1
ATOM 534 C CA . ASP A 1 74 ? -1.662 -39.670 11.801 1.00 33.94 74 ASP A CA 1
ATOM 535 C C . ASP A 1 74 ? -0.250 -39.268 12.260 1.00 33.94 74 ASP A C 1
ATOM 537 O O . ASP A 1 74 ? 0.503 -40.059 12.830 1.00 33.94 74 ASP A O 1
ATOM 541 N N . ALA A 1 75 ? 0.099 -38.002 12.015 1.00 35.12 75 ALA A N 1
ATOM 542 C CA . ALA A 1 75 ? 0.784 -37.134 12.978 1.00 35.12 75 ALA A CA 1
ATOM 543 C C . ALA A 1 75 ? 0.813 -35.688 12.449 1.00 35.12 75 ALA A C 1
ATOM 545 O O . ALA A 1 75 ? 1.800 -35.237 11.872 1.00 35.12 75 ALA A O 1
ATOM 546 N N . ASP A 1 76 ? -0.326 -35.018 12.624 1.00 32.38 76 ASP A N 1
ATOM 547 C CA . ASP A 1 76 ? -0.474 -33.638 13.105 1.00 32.38 76 ASP A CA 1
ATOM 548 C C . ASP A 1 76 ? 0.686 -32.657 12.832 1.00 32.38 76 ASP A C 1
ATOM 550 O O . ASP A 1 76 ? 1.650 -32.561 13.592 1.00 32.38 76 ASP A O 1
ATOM 554 N N . ASP A 1 77 ? 0.496 -31.815 11.817 1.00 35.00 77 ASP A N 1
ATOM 555 C CA . ASP A 1 77 ? 0.678 -30.377 12.005 1.00 35.00 77 ASP A CA 1
ATOM 556 C C . ASP A 1 77 ? -0.630 -29.714 11.556 1.00 35.00 77 ASP A C 1
ATOM 558 O O . ASP A 1 77 ? -0.977 -29.668 10.375 1.00 35.00 77 ASP A O 1
ATOM 562 N N . THR A 1 78 ? -1.406 -29.291 12.547 1.00 40.00 78 THR A N 1
ATOM 563 C CA . THR A 1 78 ? -2.646 -28.530 12.410 1.00 40.00 78 THR A CA 1
ATOM 564 C C . THR A 1 78 ? -2.431 -27.258 11.592 1.00 40.00 78 THR A C 1
ATOM 566 O O . THR A 1 78 ? -1.842 -26.301 12.092 1.00 40.00 78 THR A O 1
ATOM 569 N N . GLU A 1 79 ? -3.020 -27.196 10.400 1.00 36.66 79 GLU A N 1
ATOM 570 C CA . GLU A 1 79 ? -3.505 -25.947 9.811 1.00 36.66 79 GLU A CA 1
ATOM 571 C C . GLU A 1 79 ? -4.939 -26.174 9.320 1.00 36.66 79 GLU A C 1
ATOM 573 O O . GLU A 1 79 ? -5.196 -27.036 8.481 1.00 36.66 79 GLU A O 1
ATOM 578 N N . ASP A 1 80 ? -5.875 -25.427 9.911 1.00 33.03 80 ASP A N 1
ATOM 579 C CA . ASP A 1 80 ? -7.293 -25.413 9.561 1.00 33.03 80 ASP A CA 1
ATOM 580 C C . ASP A 1 80 ? -7.494 -25.265 8.044 1.00 33.03 80 ASP A C 1
ATOM 582 O O . ASP A 1 80 ? -7.090 -24.283 7.413 1.00 33.03 80 ASP A O 1
ATOM 586 N N . ASP A 1 81 ? -8.185 -26.255 7.492 1.00 31.59 81 ASP A N 1
ATOM 587 C CA . ASP A 1 81 ? -8.676 -26.341 6.126 1.00 31.59 81 ASP A CA 1
ATOM 588 C C . ASP A 1 81 ? -9.680 -25.209 5.834 1.00 31.59 81 ASP A C 1
ATOM 590 O O . ASP A 1 81 ? -10.854 -25.246 6.209 1.00 31.59 81 ASP A O 1
ATOM 594 N N . PHE A 1 82 ? -9.212 -24.159 5.158 1.00 26.86 82 PHE A N 1
ATOM 595 C CA . PHE A 1 82 ? -10.072 -23.215 4.446 1.00 26.86 82 PHE A CA 1
ATOM 596 C C . PHE A 1 82 ? -10.449 -23.835 3.093 1.00 26.86 82 PHE A C 1
ATOM 598 O O . PHE A 1 82 ? -9.851 -23.535 2.056 1.00 26.86 82 PHE A O 1
ATOM 605 N N . GLU A 1 83 ? -11.460 -24.701 3.093 1.00 31.28 83 GLU A N 1
ATOM 606 C CA . GLU A 1 83 ? -11.967 -25.318 1.869 1.00 31.28 83 GLU A CA 1
ATOM 607 C C . GLU A 1 83 ? -12.700 -24.261 1.007 1.00 31.28 83 GLU A C 1
ATOM 609 O O . GLU A 1 83 ? -13.850 -23.875 1.245 1.00 31.28 83 GLU A O 1
ATOM 614 N N . LEU A 1 84 ? -12.016 -23.740 -0.019 1.00 34.34 84 LEU A N 1
ATOM 615 C CA . LEU A 1 84 ? -12.622 -22.934 -1.082 1.00 34.34 84 LEU A CA 1
ATOM 616 C C . LEU A 1 84 ? -13.518 -23.838 -1.935 1.00 34.34 84 LEU A C 1
ATOM 618 O O . LEU A 1 84 ? -13.065 -24.479 -2.884 1.00 34.34 84 LEU A O 1
ATOM 622 N N . THR A 1 85 ? -14.814 -23.850 -1.634 1.00 35.22 85 THR A N 1
ATOM 623 C CA . THR A 1 85 ? -15.817 -24.455 -2.514 1.00 35.22 85 THR A CA 1
ATOM 624 C C . THR A 1 85 ? -15.838 -23.696 -3.841 1.00 35.22 85 THR A C 1
ATOM 626 O O . THR A 1 85 ? -16.281 -22.549 -3.932 1.00 35.22 85 THR A O 1
ATOM 629 N N . ALA A 1 86 ? -15.328 -24.335 -4.896 1.00 46.00 86 ALA A N 1
ATOM 630 C CA . ALA A 1 86 ? -15.483 -23.843 -6.257 1.00 46.00 86 ALA A CA 1
ATOM 631 C C . ALA A 1 86 ? -16.987 -23.719 -6.578 1.00 46.00 86 ALA A C 1
ATOM 633 O O . ALA A 1 86 ? -17.747 -24.638 -6.259 1.00 46.00 86 ALA A O 1
ATOM 634 N N . PRO A 1 87 ? -17.447 -22.621 -7.208 1.00 37.81 87 PRO A N 1
ATOM 635 C CA . PRO A 1 87 ? -18.832 -22.535 -7.635 1.00 37.81 87 PRO A CA 1
ATOM 636 C C . PRO A 1 87 ? -19.109 -23.644 -8.649 1.00 37.81 87 PRO A C 1
ATOM 638 O O . PRO A 1 87 ? -18.354 -23.823 -9.606 1.00 37.81 87 PRO A O 1
ATOM 641 N N . GLU A 1 88 ? -20.197 -24.371 -8.408 1.00 39.50 88 GLU A N 1
ATOM 642 C CA . GLU A 1 88 ? -20.700 -25.467 -9.227 1.00 39.50 88 GLU A CA 1
ATOM 643 C C . GLU A 1 88 ? -20.694 -25.074 -10.714 1.00 39.50 88 GLU A C 1
ATOM 645 O O . GLU A 1 88 ? -21.382 -24.144 -11.151 1.00 39.50 88 GLU A O 1
ATOM 650 N N . GLU A 1 89 ? -19.854 -25.759 -11.494 1.00 38.34 89 GLU A N 1
ATOM 651 C CA . GLU A 1 89 ? -19.731 -25.550 -12.929 1.00 38.34 89 GLU A CA 1
ATOM 652 C C . GLU A 1 89 ? -21.062 -25.926 -13.588 1.00 38.34 89 GLU A C 1
ATOM 654 O O . GLU A 1 89 ? -21.449 -27.094 -13.665 1.00 38.34 89 GLU A O 1
ATOM 659 N N . ALA A 1 90 ? -21.796 -24.908 -14.040 1.00 41.50 90 ALA A N 1
ATOM 660 C CA . ALA A 1 90 ? -23.052 -25.087 -14.747 1.00 41.50 90 ALA A CA 1
ATOM 661 C C . ALA A 1 90 ? -22.879 -26.076 -15.912 1.00 41.50 90 ALA A C 1
ATOM 663 O O . ALA A 1 90 ? -21.998 -25.917 -16.760 1.00 41.50 90 ALA A O 1
ATOM 664 N N . ALA A 1 91 ? -23.771 -27.070 -15.956 1.00 45.31 91 ALA A N 1
ATOM 665 C CA . ALA A 1 91 ? -23.768 -28.176 -16.906 1.00 45.31 91 ALA A CA 1
ATOM 666 C C . ALA A 1 91 ? -23.437 -27.757 -18.358 1.00 45.31 91 ALA A C 1
ATOM 668 O O . ALA A 1 91 ? -23.926 -26.728 -18.852 1.00 45.31 91 ALA A O 1
ATOM 669 N N . PRO A 1 92 ? -22.657 -28.572 -19.094 1.00 37.34 92 PRO A N 1
ATOM 670 C CA . PRO A 1 92 ? -22.151 -28.200 -20.404 1.00 37.34 92 PRO A CA 1
ATOM 671 C C . PRO A 1 92 ? -23.298 -28.085 -21.412 1.00 37.34 92 PRO A C 1
ATOM 673 O O . PRO A 1 92 ? -23.948 -29.063 -21.784 1.00 37.34 92 PRO A O 1
ATOM 676 N N . ARG A 1 93 ? -23.529 -26.867 -21.914 1.00 43.28 93 ARG A N 1
ATOM 677 C CA . ARG A 1 93 ? -24.389 -26.646 -23.085 1.00 43.28 93 ARG A CA 1
ATOM 678 C C . ARG A 1 93 ? -23.777 -27.353 -24.304 1.00 43.28 93 ARG A C 1
ATOM 680 O O . ARG A 1 93 ? -22.558 -27.287 -24.490 1.00 43.28 93 ARG A O 1
ATOM 687 N N . PRO A 1 94 ? -24.587 -27.973 -25.183 1.00 38.47 94 PRO A N 1
ATOM 688 C CA . PRO A 1 94 ? -24.070 -28.735 -26.311 1.00 38.47 94 PRO A CA 1
ATOM 689 C C . PRO A 1 94 ? -23.321 -27.806 -27.273 1.00 38.47 94 PRO A C 1
ATOM 691 O O . PRO A 1 94 ? -23.906 -26.952 -27.947 1.00 38.47 94 PRO A O 1
ATOM 694 N N . ARG A 1 95 ? -21.996 -27.964 -27.338 1.00 36.31 95 ARG A N 1
ATOM 695 C CA . ARG A 1 95 ? -21.152 -27.299 -28.332 1.00 36.31 95 ARG A CA 1
ATOM 696 C C . ARG A 1 95 ? -21.473 -27.879 -29.708 1.00 36.31 95 ARG A C 1
ATOM 698 O O . ARG A 1 95 ? -21.216 -29.051 -29.968 1.00 36.31 95 ARG A O 1
ATOM 705 N N . LYS A 1 96 ? -21.990 -27.044 -30.615 1.00 42.53 96 LYS A N 1
ATOM 706 C CA . LYS A 1 96 ? -22.005 -27.348 -32.054 1.00 42.53 96 LYS A CA 1
ATOM 707 C C . LYS A 1 96 ? -20.577 -27.676 -32.499 1.00 42.53 96 LYS A C 1
ATOM 709 O O . LYS A 1 96 ? -19.659 -26.894 -32.241 1.00 42.53 96 LYS A O 1
ATOM 714 N N . ALA A 1 97 ? -20.413 -28.819 -33.160 1.00 35.97 97 ALA A N 1
ATOM 715 C CA . ALA A 1 97 ? -19.144 -29.275 -33.707 1.00 35.97 97 ALA A CA 1
ATOM 716 C C . ALA A 1 97 ? -18.537 -28.195 -34.618 1.00 35.97 97 ALA A C 1
ATOM 718 O O . ALA A 1 97 ? -19.096 -27.858 -35.662 1.00 35.97 97 ALA A O 1
ATOM 719 N N . LYS A 1 98 ? -17.390 -27.638 -34.215 1.00 36.88 98 LYS A N 1
ATOM 720 C CA . LYS A 1 98 ? -16.527 -26.879 -35.121 1.00 36.88 98 LYS A CA 1
ATOM 721 C C . LYS A 1 98 ? -15.690 -27.887 -35.898 1.00 36.88 98 LYS A C 1
ATOM 723 O O . LYS A 1 98 ? -15.000 -28.708 -35.298 1.00 36.88 98 LYS A O 1
ATOM 728 N N . ALA A 1 99 ? -15.784 -27.819 -37.222 1.00 40.78 99 ALA A N 1
ATOM 729 C CA . ALA A 1 99 ? -14.941 -28.574 -38.132 1.00 40.78 99 ALA A CA 1
ATOM 730 C C . ALA A 1 99 ? -13.460 -28.362 -37.782 1.00 40.78 99 ALA A C 1
ATOM 732 O O . ALA A 1 99 ? -13.036 -27.240 -37.494 1.00 40.78 99 ALA A O 1
ATOM 733 N N . ALA A 1 100 ? -12.695 -29.453 -37.793 1.00 39.91 100 ALA A N 1
ATOM 734 C CA . ALA A 1 100 ? -11.257 -29.435 -37.591 1.00 39.91 100 ALA A CA 1
ATOM 735 C C . ALA A 1 100 ? -10.599 -28.504 -38.624 1.00 39.91 100 ALA A C 1
ATOM 737 O O . ALA A 1 100 ? -10.625 -28.773 -39.824 1.00 39.91 100 ALA A O 1
ATOM 738 N N . GLY A 1 101 ? -10.027 -27.395 -38.150 1.00 46.66 101 GLY A N 1
ATOM 739 C CA . GLY A 1 101 ? -9.115 -26.579 -38.947 1.00 46.66 101 GLY A CA 1
ATOM 740 C C . GLY A 1 101 ? -7.836 -27.367 -39.265 1.00 46.66 101 GLY A C 1
ATOM 741 O O . GLY A 1 101 ? -7.481 -28.282 -38.514 1.00 46.66 101 GLY A O 1
ATOM 742 N N . PRO A 1 102 ? -7.140 -27.057 -40.371 1.00 42.78 102 PRO A N 1
ATOM 743 C CA . PRO A 1 102 ? -5.997 -27.844 -40.807 1.00 42.78 102 PRO A CA 1
ATOM 744 C C . PRO A 1 102 ? -4.873 -27.774 -39.767 1.00 42.78 102 PRO A C 1
ATOM 746 O O . PRO A 1 102 ? -4.564 -26.707 -39.234 1.00 42.78 102 PRO A O 1
ATOM 749 N N . ARG A 1 103 ? -4.259 -28.930 -39.481 1.00 43.53 103 ARG A N 1
ATOM 750 C CA . ARG A 1 103 ? -3.057 -29.048 -38.643 1.00 43.53 103 ARG A CA 1
ATOM 751 C C . ARG A 1 103 ? -1.976 -28.093 -39.155 1.00 43.53 103 ARG A C 1
ATOM 753 O O . ARG A 1 103 ? -1.643 -28.116 -40.339 1.00 43.53 103 ARG A O 1
ATOM 760 N N . ALA A 1 104 ? -1.423 -27.282 -38.254 1.00 45.66 104 ALA A N 1
ATOM 761 C CA . ALA A 1 104 ? -0.307 -26.398 -38.559 1.00 45.66 104 ALA A CA 1
ATOM 762 C C . ALA A 1 104 ? 0.901 -27.216 -39.047 1.00 45.66 104 ALA A C 1
ATOM 764 O O . ALA A 1 104 ? 1.314 -28.184 -38.406 1.00 45.66 104 ALA A O 1
ATOM 765 N N . ALA A 1 105 ? 1.438 -26.826 -40.202 1.00 50.62 105 ALA A N 1
ATOM 766 C CA . ALA A 1 105 ? 2.624 -27.425 -40.796 1.00 50.62 105 ALA A CA 1
ATOM 767 C C . ALA A 1 105 ? 3.875 -27.163 -39.930 1.00 50.62 105 ALA A C 1
ATOM 769 O O . ALA A 1 105 ? 3.949 -26.129 -39.256 1.00 50.62 105 ALA A O 1
ATOM 770 N N . PRO A 1 106 ? 4.881 -28.059 -39.954 1.00 49.69 106 PRO A N 1
ATOM 771 C CA . PRO A 1 106 ? 6.136 -27.844 -39.245 1.00 49.69 106 PRO A CA 1
ATOM 772 C C . PRO A 1 106 ? 6.831 -26.578 -39.766 1.00 49.69 106 PRO A C 1
ATOM 774 O O . PRO A 1 106 ? 6.916 -26.344 -40.974 1.00 49.69 106 PRO A O 1
ATOM 777 N N . ARG A 1 107 ? 7.300 -25.740 -38.833 1.00 46.00 107 ARG A N 1
ATOM 778 C CA . ARG A 1 107 ? 7.936 -24.444 -39.108 1.00 46.00 107 ARG A CA 1
ATOM 779 C C . ARG A 1 107 ? 9.100 -24.601 -40.091 1.00 46.00 107 ARG A C 1
ATOM 781 O O . ARG A 1 107 ? 10.038 -25.350 -39.829 1.00 46.00 107 ARG A O 1
ATOM 788 N N . LYS A 1 108 ? 9.066 -23.850 -41.197 1.00 47.91 108 LYS A N 1
ATOM 789 C CA . LYS A 1 108 ? 10.218 -23.692 -42.095 1.00 47.91 108 LYS A CA 1
ATOM 790 C C . LYS A 1 108 ? 11.307 -22.905 -41.364 1.00 47.91 108 LYS A C 1
ATOM 792 O O . LYS A 1 108 ? 11.057 -21.819 -40.844 1.00 47.91 108 LYS A O 1
ATOM 797 N N . SER A 1 109 ? 12.518 -23.452 -41.333 1.00 46.06 109 SER A N 1
ATOM 798 C CA . SER A 1 109 ? 13.714 -22.818 -40.779 1.00 46.06 109 SER A CA 1
ATOM 799 C C . SER A 1 109 ? 14.045 -21.538 -41.559 1.00 46.06 109 SER A C 1
ATOM 801 O O . SER A 1 109 ? 14.678 -21.596 -42.612 1.00 46.06 109 SER A O 1
ATOM 803 N N . GLY A 1 110 ? 13.572 -20.385 -41.080 1.00 53.53 110 GLY A N 1
ATOM 804 C CA . GLY A 1 110 ? 13.828 -19.091 -41.720 1.00 53.53 110 GLY A CA 1
ATOM 805 C C . GLY A 1 110 ? 12.931 -17.932 -41.279 1.00 53.53 110 GLY A C 1
ATOM 806 O O . GLY A 1 110 ? 13.311 -16.781 -41.486 1.00 53.53 110 GLY A O 1
ATOM 807 N N . GLU A 1 111 ? 11.779 -18.183 -40.648 1.00 51.88 111 GLU A N 1
ATOM 808 C CA . GLU A 1 111 ? 10.918 -17.089 -40.175 1.00 51.88 111 GLU A CA 1
ATOM 809 C C . GLU A 1 111 ? 11.491 -16.381 -38.932 1.00 51.88 111 GLU A C 1
ATOM 811 O O . GLU A 1 111 ? 12.035 -17.034 -38.033 1.00 51.88 111 GLU A O 1
ATOM 816 N N . PRO A 1 112 ? 11.398 -15.038 -38.855 1.00 56.97 112 PRO A N 1
ATOM 817 C CA . PRO A 1 112 ? 11.794 -14.303 -37.663 1.00 56.97 112 PRO A CA 1
ATOM 818 C C . PRO A 1 112 ? 10.918 -14.726 -36.479 1.00 56.97 112 PRO A C 1
ATOM 820 O O . PRO A 1 112 ? 9.700 -14.838 -36.607 1.00 56.97 112 PRO A O 1
ATOM 823 N N . VAL A 1 113 ? 11.546 -14.943 -35.319 1.00 62.22 113 VAL A N 1
ATOM 824 C CA . VAL A 1 113 ? 10.846 -15.215 -34.057 1.00 62.22 113 VAL A CA 1
ATOM 825 C C . VAL A 1 113 ? 9.883 -14.057 -33.795 1.00 62.22 113 VAL A C 1
ATOM 827 O O . VAL A 1 113 ? 10.315 -12.945 -33.496 1.00 62.22 113 VAL A O 1
ATOM 830 N N . GLN A 1 114 ? 8.583 -14.304 -33.954 1.00 59.34 114 GLN A N 1
ATOM 831 C CA . GLN A 1 114 ? 7.558 -13.339 -33.580 1.00 59.34 114 GLN A CA 1
ATOM 832 C C . GLN A 1 114 ? 7.463 -13.324 -32.057 1.00 59.34 114 GLN A C 1
ATOM 834 O O . GLN A 1 114 ? 7.005 -14.284 -31.439 1.00 59.34 114 GLN A O 1
ATOM 839 N N . VAL A 1 115 ? 7.946 -12.241 -31.454 1.00 58.91 115 VAL A N 1
ATOM 840 C CA . VAL A 1 115 ? 7.779 -11.973 -30.027 1.00 58.91 115 VAL A CA 1
ATOM 841 C C . VAL A 1 115 ? 6.350 -11.479 -29.827 1.00 58.91 115 VAL A C 1
ATOM 843 O O . VAL A 1 115 ? 6.018 -10.355 -30.199 1.00 58.91 115 VAL A O 1
ATOM 846 N N . VAL A 1 116 ? 5.487 -12.337 -29.289 1.00 60.44 116 VAL A N 1
ATOM 847 C CA . VAL A 1 116 ? 4.109 -11.974 -28.942 1.00 60.44 116 VAL A CA 1
ATOM 848 C C . VAL A 1 116 ? 4.139 -11.285 -27.581 1.00 60.44 116 VAL A C 1
ATOM 850 O O . VAL A 1 116 ? 4.523 -11.903 -26.591 1.00 60.44 116 VAL A O 1
ATOM 853 N N . SER A 1 117 ? 3.761 -10.007 -27.522 1.00 63.97 117 SER A N 1
ATOM 854 C CA . SER A 1 117 ? 3.564 -9.326 -26.242 1.00 63.97 117 SER A CA 1
ATOM 855 C C . SER A 1 117 ? 2.216 -9.722 -25.647 1.00 63.97 117 SER A C 1
ATOM 857 O O . SER A 1 117 ? 1.183 -9.651 -26.315 1.00 63.97 117 SER A O 1
ATOM 859 N N . TYR A 1 118 ? 2.227 -10.168 -24.391 1.00 65.31 118 TYR A N 1
ATOM 860 C CA . TYR A 1 118 ? 1.006 -10.423 -23.634 1.00 65.31 118 TYR A CA 1
ATOM 861 C C . TYR A 1 118 ? 0.304 -9.087 -23.366 1.00 65.31 118 TYR A C 1
ATOM 863 O O . TYR A 1 118 ? 0.926 -8.151 -22.862 1.00 65.31 118 TYR A O 1
ATOM 871 N N . ARG A 1 119 ? -0.966 -8.978 -23.767 1.00 65.19 119 ARG A N 1
ATOM 872 C CA . ARG A 1 119 ? -1.754 -7.745 -23.662 1.00 65.19 119 ARG A CA 1
ATOM 873 C C . ARG A 1 119 ? -2.972 -7.991 -22.791 1.00 65.19 119 ARG A C 1
ATOM 875 O O . ARG A 1 119 ? -3.776 -8.868 -23.096 1.00 65.19 119 ARG A O 1
ATOM 882 N N . HIS A 1 120 ? -3.116 -7.176 -21.756 1.00 68.94 120 HIS A N 1
ATOM 883 C CA . HIS A 1 120 ? -4.356 -7.064 -21.002 1.00 68.94 120 HIS A CA 1
ATOM 884 C C . HIS A 1 120 ? -5.282 -6.043 -21.667 1.00 68.94 120 HIS A C 1
ATOM 886 O O . HIS A 1 120 ? -4.820 -5.041 -22.210 1.00 68.94 120 HIS A O 1
ATOM 892 N N . GLY A 1 121 ? -6.588 -6.320 -21.643 1.00 74.31 121 GLY A N 1
ATOM 893 C CA . GLY A 1 121 ? -7.615 -5.425 -22.189 1.00 74.31 121 GLY A CA 1
ATOM 894 C C . GLY A 1 121 ? -7.991 -4.266 -21.264 1.00 74.31 121 GLY A C 1
ATOM 895 O O . GLY A 1 121 ? -8.749 -3.395 -21.671 1.00 74.31 121 GLY A O 1
ATOM 896 N N . GLU A 1 122 ? -7.483 -4.263 -20.033 1.00 78.12 122 GLU A N 1
ATOM 897 C CA . GLU A 1 122 ? -7.746 -3.208 -19.061 1.00 78.12 122 GLU A CA 1
ATOM 898 C C . GLU A 1 122 ? -6.986 -1.924 -19.395 1.00 78.12 122 GLU A C 1
ATOM 900 O O . GLU A 1 122 ? -5.915 -1.930 -20.016 1.00 78.12 122 GLU A O 1
ATOM 905 N N . THR A 1 123 ? -7.562 -0.812 -18.958 1.00 79.50 123 THR A N 1
ATOM 906 C CA . THR A 1 123 ? -7.029 0.527 -19.154 1.00 79.50 123 THR A CA 1
ATOM 907 C C . THR A 1 123 ? -6.647 1.161 -17.821 1.00 79.50 123 THR A C 1
ATOM 909 O O . THR A 1 123 ? -7.126 0.793 -16.748 1.00 79.50 123 THR A O 1
ATOM 912 N N . ARG A 1 124 ? -5.726 2.117 -17.887 1.00 79.00 124 ARG A N 1
ATOM 913 C CA . ARG A 1 124 ? -5.212 2.884 -16.751 1.00 79.00 124 ARG A CA 1
ATOM 914 C C . ARG A 1 124 ? -5.192 4.362 -17.085 1.00 79.00 124 ARG A C 1
ATOM 916 O O . ARG A 1 124 ? -5.187 4.717 -18.256 1.00 79.00 124 ARG A O 1
ATOM 923 N N . VAL A 1 125 ? -5.085 5.218 -16.081 1.00 83.31 125 VAL A N 1
ATOM 924 C CA . VAL A 1 125 ? -4.942 6.654 -16.328 1.00 83.31 125 VAL A CA 1
ATOM 925 C C . VAL A 1 125 ? -3.552 7.013 -16.876 1.00 83.31 125 VAL A C 1
ATOM 927 O O . VAL A 1 125 ? -2.567 6.287 -16.678 1.00 83.31 125 VAL A O 1
ATOM 930 N N . ASN A 1 126 ? -3.473 8.121 -17.609 1.00 82.38 126 ASN A N 1
ATOM 931 C CA . ASN A 1 126 ? -2.245 8.639 -18.196 1.00 82.38 126 ASN A CA 1
ATOM 932 C C . ASN A 1 126 ? -1.383 9.352 -17.145 1.00 82.38 126 ASN A C 1
ATOM 934 O O . ASN A 1 126 ? -1.808 10.312 -16.509 1.00 82.38 126 ASN A O 1
ATOM 938 N N . ASN A 1 127 ? -0.137 8.905 -17.010 1.00 83.06 127 ASN A N 1
ATOM 939 C CA . ASN A 1 127 ? 0.858 9.560 -16.168 1.00 83.06 127 ASN A CA 1
ATOM 940 C C . ASN A 1 127 ? 1.612 10.639 -16.956 1.00 83.06 127 ASN A C 1
ATOM 942 O O . ASN A 1 127 ? 1.863 10.441 -18.152 1.00 83.06 127 ASN A O 1
ATOM 946 N N . PRO A 1 128 ? 2.040 11.723 -16.292 1.00 81.94 128 PRO A N 1
ATOM 947 C CA . PRO A 1 128 ? 2.907 12.717 -16.903 1.00 81.94 128 PRO A CA 1
ATOM 948 C C . PRO A 1 128 ? 4.290 12.154 -17.250 1.00 81.94 128 PRO A C 1
ATOM 950 O O . PRO A 1 128 ? 4.846 11.331 -16.518 1.00 81.94 128 PRO A O 1
ATOM 953 N N . GLU A 1 129 ? 4.889 12.648 -18.334 1.00 78.94 129 GLU A N 1
ATOM 954 C CA . GLU A 1 129 ? 6.315 12.429 -18.607 1.00 78.94 129 GLU A CA 1
ATOM 955 C C . GLU A 1 129 ? 7.170 13.434 -17.834 1.00 78.94 129 GLU A C 1
ATOM 957 O O . GLU A 1 129 ? 6.743 14.550 -17.517 1.00 78.94 129 GLU A O 1
ATOM 962 N N . VAL A 1 130 ? 8.398 13.029 -17.519 1.00 75.38 130 VAL A N 1
ATOM 963 C CA . VAL A 1 130 ? 9.351 13.886 -16.809 1.00 75.38 130 VAL A CA 1
ATOM 964 C C . VAL A 1 130 ? 9.593 15.173 -17.594 1.00 75.38 130 VAL A C 1
ATOM 966 O O . VAL A 1 130 ? 9.812 15.155 -18.801 1.00 75.38 130 VAL A O 1
ATOM 969 N N . GLY A 1 131 ? 9.561 16.307 -16.893 1.00 71.38 131 GLY A N 1
ATOM 970 C CA . GLY A 1 131 ? 9.775 17.628 -17.486 1.00 71.38 131 GLY A CA 1
ATOM 971 C C . GLY A 1 131 ? 8.528 18.274 -18.096 1.00 71.38 131 GLY A C 1
ATOM 972 O O . GLY A 1 131 ? 8.572 19.468 -18.370 1.00 71.38 131 GLY A O 1
ATOM 973 N N . MET A 1 132 ? 7.413 17.543 -18.244 1.00 71.62 132 MET A N 1
ATOM 974 C CA . MET A 1 132 ? 6.117 18.132 -18.622 1.00 71.62 132 MET A CA 1
ATOM 975 C C . MET A 1 132 ? 5.324 18.670 -17.422 1.00 71.62 132 MET A C 1
ATOM 977 O O . MET A 1 132 ? 4.317 19.353 -17.602 1.00 71.62 132 MET A O 1
ATOM 981 N N . VAL A 1 133 ? 5.767 18.360 -16.201 1.00 68.62 133 VAL A N 1
ATOM 982 C CA . VAL A 1 133 ? 5.107 18.787 -14.967 1.00 68.62 133 VAL A CA 1
ATOM 983 C C . VAL A 1 133 ? 5.788 20.019 -14.399 1.00 68.62 133 VAL A C 1
ATOM 985 O O . VAL A 1 133 ? 6.992 20.042 -14.135 1.00 68.62 133 VAL A O 1
ATOM 988 N N . HIS A 1 134 ? 4.972 21.038 -14.166 1.00 68.25 134 HIS A N 1
ATOM 989 C CA . HIS A 1 134 ? 5.311 22.217 -13.390 1.00 68.25 134 HIS A CA 1
ATOM 990 C C . HIS A 1 134 ? 4.217 22.437 -12.344 1.00 68.25 134 HIS A C 1
ATOM 992 O O . HIS A 1 134 ? 3.083 21.997 -12.533 1.00 68.25 134 HIS A O 1
ATOM 998 N N . ALA A 1 135 ? 4.530 23.177 -11.278 1.00 65.19 135 ALA A N 1
ATOM 999 C CA . ALA A 1 135 ? 3.607 23.434 -10.166 1.00 65.19 135 ALA A CA 1
ATOM 1000 C C . ALA A 1 135 ? 2.250 24.047 -10.585 1.00 65.19 135 ALA A C 1
ATOM 1002 O O . ALA A 1 135 ? 1.288 23.974 -9.830 1.00 65.19 135 ALA A O 1
ATOM 1003 N N . GLY A 1 136 ? 2.163 24.654 -11.777 1.00 64.50 136 GLY A N 1
ATOM 1004 C CA . GLY A 1 136 ? 0.909 25.174 -12.332 1.00 64.50 136 GLY A CA 1
ATOM 1005 C C . GLY A 1 136 ? 0.050 24.153 -13.090 1.00 64.50 136 GLY A C 1
ATOM 1006 O O . GLY A 1 136 ? -1.140 24.394 -13.255 1.00 64.50 136 GLY A O 1
ATOM 1007 N N . THR A 1 137 ? 0.624 23.043 -13.563 1.00 67.25 137 THR A N 1
ATOM 1008 C CA . THR A 1 137 ? -0.080 22.026 -14.371 1.00 67.25 137 THR A CA 1
ATOM 1009 C C . THR A 1 137 ? -0.525 20.839 -13.524 1.00 67.25 137 THR A C 1
ATOM 1011 O O . THR A 1 137 ? -1.586 20.278 -13.768 1.00 67.25 137 THR A O 1
ATOM 1014 N N . ASP A 1 138 ? 0.263 20.478 -12.514 1.00 70.31 138 ASP A N 1
ATOM 1015 C CA . ASP A 1 138 ? -0.066 19.410 -11.573 1.00 70.31 138 ASP A CA 1
ATOM 1016 C C . ASP A 1 138 ? 0.473 19.795 -10.190 1.00 70.31 138 ASP A C 1
ATOM 1018 O O . ASP A 1 138 ? 1.614 19.467 -9.852 1.00 70.31 138 ASP A O 1
ATOM 1022 N N . PRO A 1 139 ? -0.289 20.597 -9.424 1.00 74.50 139 PRO A N 1
ATOM 1023 C CA . PRO A 1 139 ? 0.101 20.951 -8.071 1.00 74.50 139 PRO A CA 1
ATOM 1024 C C . PRO A 1 139 ? 0.134 19.701 -7.187 1.00 74.50 139 PRO A C 1
ATOM 1026 O O . PRO A 1 139 ? -0.616 18.738 -7.392 1.00 74.50 139 PRO A O 1
ATOM 1029 N N . ASP A 1 140 ? 0.987 19.733 -6.166 1.00 72.38 140 ASP A N 1
ATOM 1030 C CA . ASP A 1 140 ? 0.972 18.695 -5.143 1.00 72.38 140 ASP A CA 1
ATOM 1031 C C . ASP A 1 140 ? -0.424 18.623 -4.520 1.00 72.38 140 ASP A C 1
ATOM 1033 O O . ASP A 1 140 ? -1.053 19.640 -4.204 1.00 72.38 140 ASP A O 1
ATOM 1037 N N . GLY A 1 141 ? -0.931 17.397 -4.392 1.00 73.50 141 GLY A N 1
ATOM 1038 C CA . GLY A 1 141 ? -2.230 17.181 -3.779 1.00 73.50 141 GLY A CA 1
ATOM 1039 C C . GLY A 1 141 ? -2.189 17.540 -2.296 1.00 73.50 141 GLY A C 1
ATOM 1040 O O . GLY A 1 141 ? -1.126 17.610 -1.675 1.00 73.50 141 GLY A O 1
ATOM 1041 N N . ALA A 1 142 ? -3.367 17.717 -1.699 1.00 81.75 142 ALA A N 1
ATOM 1042 C CA . ALA A 1 142 ? -3.457 17.829 -0.251 1.00 81.75 142 ALA A CA 1
ATOM 1043 C C . ALA A 1 142 ? -2.787 16.613 0.411 1.00 81.75 142 ALA A C 1
ATOM 1045 O O . ALA A 1 142 ? -2.901 15.481 -0.080 1.00 81.75 142 ALA A O 1
ATOM 1046 N N . LYS A 1 143 ? -2.096 16.853 1.531 1.00 84.75 143 LYS A N 1
ATOM 1047 C CA . LYS A 1 143 ? -1.554 15.767 2.345 1.00 84.75 143 LYS A CA 1
ATOM 1048 C C . LYS A 1 143 ? -2.698 14.858 2.758 1.00 84.75 143 LYS A C 1
ATOM 1050 O O . LYS A 1 143 ? -3.708 15.327 3.286 1.00 84.75 143 LYS A O 1
ATOM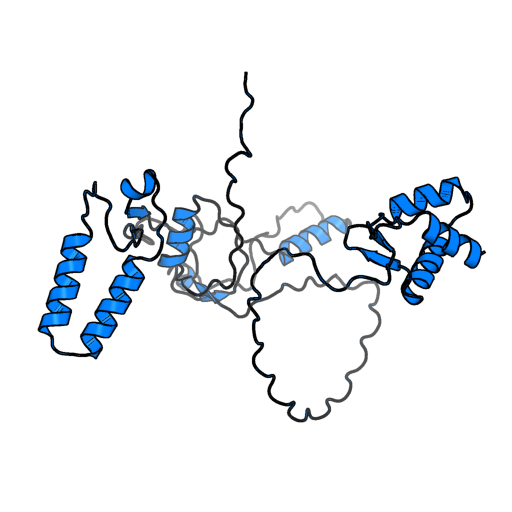 1055 N N . THR A 1 144 ? -2.535 13.567 2.526 1.00 82.31 144 THR A N 1
ATOM 1056 C CA . THR A 1 144 ? -3.499 12.584 2.997 1.00 82.31 144 THR A CA 1
ATOM 1057 C C . THR A 1 144 ? -3.120 12.214 4.420 1.00 82.31 144 THR A C 1
ATOM 1059 O O . THR A 1 144 ? -2.016 11.730 4.677 1.00 82.31 144 THR A O 1
ATOM 1062 N N . THR A 1 145 ? -4.021 12.494 5.359 1.00 84.81 145 THR A N 1
ATOM 1063 C CA . THR A 1 145 ? -3.880 12.028 6.737 1.00 84.81 145 THR A CA 1
ATOM 1064 C C . THR A 1 145 ? -4.338 10.584 6.785 1.00 84.81 145 THR A C 1
ATOM 1066 O O . THR A 1 145 ? -5.531 10.300 6.694 1.00 84.81 145 THR A O 1
ATOM 1069 N N . TRP A 1 146 ? -3.381 9.680 6.930 1.00 81.56 146 TRP A N 1
ATOM 1070 C CA . TRP A 1 146 ? -3.650 8.283 7.203 1.00 81.56 146 TRP A CA 1
ATOM 1071 C C . TRP A 1 146 ? -3.693 8.116 8.709 1.00 81.56 146 TRP A C 1
ATOM 1073 O O . TRP A 1 146 ? -2.690 8.285 9.402 1.00 81.56 146 TRP A O 1
ATOM 1083 N N . ALA A 1 147 ? -4.882 7.838 9.221 1.00 71.81 147 ALA A N 1
ATOM 1084 C CA . ALA A 1 147 ? -5.037 7.371 10.580 1.00 71.81 147 ALA A CA 1
ATOM 1085 C C . ALA A 1 147 ? -4.968 5.849 10.559 1.00 71.81 147 ALA A C 1
ATOM 1087 O O . ALA A 1 147 ? -5.545 5.195 9.686 1.00 71.81 147 ALA A O 1
ATOM 1088 N N . TYR A 1 148 ? -4.267 5.287 11.533 1.00 61.09 148 TYR A N 1
ATOM 1089 C CA . TYR A 1 148 ? -4.620 3.948 11.957 1.00 61.09 148 TYR A CA 1
ATOM 1090 C C . TYR A 1 148 ? -6.069 4.030 12.462 1.00 61.09 148 TYR A C 1
ATOM 1092 O O . TYR A 1 148 ? -6.406 4.985 13.160 1.00 61.09 148 TYR A O 1
ATOM 1100 N N . ASP A 1 149 ? -6.924 3.081 12.092 1.00 58.81 149 ASP A N 1
ATOM 1101 C CA . ASP A 1 149 ? -8.257 2.938 12.684 1.00 58.81 149 ASP A CA 1
ATOM 1102 C C . ASP A 1 149 ? -8.196 1.846 13.767 1.00 58.81 149 ASP A C 1
ATOM 1104 O O . ASP A 1 149 ? -8.255 0.653 13.451 1.00 58.81 149 ASP A O 1
ATOM 1108 N N . PRO A 1 150 ? -7.985 2.216 15.044 1.00 57.12 150 PRO A N 1
ATOM 1109 C CA . PRO A 1 150 ? -8.336 1.405 16.190 1.00 57.12 150 PRO A CA 1
ATOM 1110 C C . PRO A 1 150 ? -9.699 1.863 16.712 1.00 57.12 150 PRO A C 1
ATOM 1112 O O . PRO A 1 150 ? -9.922 3.057 16.906 1.00 57.12 150 PRO A O 1
ATOM 1115 N N . HIS A 1 151 ? -10.565 0.955 17.145 1.00 49.78 151 HIS A N 1
ATOM 1116 C CA . HIS A 1 151 ? -11.512 1.341 18.192 1.00 49.78 151 HIS A CA 1
ATOM 1117 C C . HIS A 1 151 ? -10.737 1.661 19.499 1.00 49.78 151 HIS A C 1
ATOM 1119 O O . HIS A 1 151 ? -10.553 0.780 20.335 1.00 49.78 151 HIS A O 1
ATOM 1125 N N . LEU A 1 152 ? -10.331 2.943 19.626 1.00 51.09 152 LEU A N 1
ATOM 1126 C CA . LEU A 1 152 ? -9.818 3.756 20.757 1.00 51.09 152 LEU A CA 1
ATOM 1127 C C . LEU A 1 152 ? -8.326 4.165 20.781 1.00 51.09 152 LEU A C 1
ATOM 1129 O O . LEU A 1 152 ? -7.415 3.369 20.549 1.00 51.09 152 LEU A O 1
ATOM 1133 N N . ASP A 1 153 ? -8.117 5.434 21.169 1.00 42.22 153 ASP A N 1
ATOM 1134 C CA . ASP A 1 153 ? -6.836 6.054 21.539 1.00 42.22 153 ASP A CA 1
ATOM 1135 C C . ASP A 1 153 ? -6.289 5.477 22.868 1.00 42.22 153 ASP A C 1
ATOM 1137 O O . ASP A 1 153 ? -7.047 5.328 23.833 1.00 42.22 153 ASP A O 1
ATOM 1141 N N . PRO A 1 154 ? -4.979 5.188 22.982 1.00 45.06 154 PRO A N 1
ATOM 1142 C CA . PRO A 1 154 ? -4.393 4.644 24.205 1.00 45.06 154 PRO A CA 1
ATOM 1143 C C . PRO A 1 154 ? -4.102 5.724 25.260 1.00 45.06 154 PRO A C 1
ATOM 1145 O O . PRO A 1 154 ? -3.280 6.618 25.064 1.00 45.06 154 PRO A O 1
ATOM 1148 N N . VAL A 1 155 ? -4.729 5.574 26.429 1.00 51.09 155 VAL A N 1
ATOM 1149 C CA . VAL A 1 155 ? -4.433 6.289 27.683 1.00 51.09 155 VAL A CA 1
ATOM 1150 C C . VAL A 1 155 ? -4.035 5.255 28.748 1.00 51.09 155 VAL A C 1
ATOM 1152 O O . VAL A 1 155 ? -4.334 4.067 28.625 1.00 51.09 155 VAL A O 1
ATOM 1155 N N . LEU A 1 156 ? -3.315 5.683 29.788 1.00 40.34 156 LEU A N 1
ATOM 1156 C CA . LEU A 1 156 ? -2.922 4.839 30.919 1.00 40.34 156 LEU A CA 1
ATOM 1157 C C . LEU A 1 156 ? -4.172 4.355 31.691 1.00 40.34 156 LEU A C 1
ATOM 1159 O O . LEU A 1 156 ? -4.784 5.126 32.430 1.00 40.34 156 LEU A O 1
ATOM 1163 N N . ASN A 1 157 ? -4.549 3.084 31.527 1.00 45.88 157 ASN A N 1
ATOM 1164 C CA . ASN A 1 157 ? -5.782 2.538 32.100 1.00 45.88 157 ASN A CA 1
ATOM 1165 C C . ASN A 1 157 ? -5.581 1.899 33.473 1.00 45.88 157 ASN A C 1
ATOM 1167 O O . ASN A 1 157 ? -5.125 0.764 33.582 1.00 45.88 157 ASN A O 1
ATOM 1171 N N . PHE A 1 158 ? -6.087 2.573 34.502 1.00 46.25 158 PHE A N 1
ATOM 1172 C CA . PHE A 1 158 ? -6.868 1.877 35.518 1.00 46.25 158 PHE A CA 1
ATOM 1173 C C . PHE A 1 158 ? -8.299 1.780 34.963 1.00 46.25 158 PHE A C 1
ATOM 1175 O O . PHE A 1 158 ? -9.030 2.760 34.978 1.00 46.25 158 PHE A O 1
ATOM 1182 N N . ASP A 1 159 ? -8.648 0.634 34.369 1.00 54.25 159 ASP A N 1
ATOM 1183 C CA . ASP A 1 159 ? -10.019 0.259 33.967 1.00 54.25 159 ASP A CA 1
ATOM 1184 C C . ASP A 1 159 ? -10.824 1.305 33.140 1.00 54.25 159 ASP A C 1
ATOM 1186 O O . ASP A 1 159 ? -11.980 1.599 33.437 1.00 54.25 159 ASP A O 1
ATOM 1190 N N . SER A 1 160 ? -10.250 1.911 32.086 1.00 54.50 160 SER A N 1
ATOM 1191 C CA . SER A 1 160 ? -10.961 2.968 31.326 1.00 54.50 160 SER A CA 1
ATOM 1192 C C . SER A 1 160 ? -12.099 2.480 30.425 1.00 54.50 160 SER A C 1
ATOM 1194 O O . SER A 1 160 ? -12.886 3.297 29.944 1.00 54.50 160 SER A O 1
ATOM 1196 N N . GLY A 1 161 ? -12.190 1.175 30.158 1.00 57.94 161 GLY A N 1
ATOM 1197 C CA . GLY A 1 161 ? -13.291 0.602 29.378 1.00 57.94 161 GLY A CA 1
ATOM 1198 C C . GLY A 1 161 ? -14.595 0.558 30.175 1.00 57.94 161 GLY A C 1
ATOM 1199 O O . GLY A 1 161 ? -15.678 0.570 29.590 1.00 57.94 161 GLY A O 1
ATOM 1200 N N . ARG A 1 162 ? -14.504 0.584 31.510 1.00 66.31 162 ARG A N 1
ATOM 1201 C CA . ARG A 1 162 ? -15.639 0.416 32.414 1.00 66.31 162 ARG A CA 1
ATOM 1202 C C . ARG A 1 162 ? -16.738 1.444 32.203 1.00 66.31 162 ARG A C 1
ATOM 1204 O O . ARG A 1 162 ? -17.887 1.059 32.072 1.00 66.31 162 ARG A O 1
ATOM 1211 N N . ALA A 1 163 ? -16.403 2.723 32.061 1.00 69.44 163 ALA A N 1
ATOM 1212 C CA . ALA A 1 163 ? -17.407 3.770 31.855 1.00 69.44 163 ALA A CA 1
ATOM 1213 C C . ALA A 1 163 ? -18.103 3.701 30.476 1.00 69.44 163 ALA A C 1
ATOM 1215 O O . ALA A 1 163 ? -19.201 4.231 30.302 1.00 69.44 163 ALA A O 1
ATOM 1216 N N . GLY A 1 164 ? -17.462 3.105 29.464 1.00 76.75 164 GLY A N 1
ATOM 1217 C CA . GLY A 1 164 ? -18.087 2.837 28.162 1.00 76.75 164 GLY A CA 1
ATOM 1218 C C . GLY A 1 164 ? -19.005 1.618 28.217 1.00 76.75 164 GLY A C 1
ATOM 1219 O O . GLY A 1 164 ? -20.131 1.670 27.731 1.00 76.75 164 GLY A O 1
ATOM 1220 N N . VAL A 1 165 ? -18.536 0.561 28.878 1.00 82.94 165 VAL A N 1
ATOM 1221 C CA . VAL A 1 165 ? -19.275 -0.685 29.108 1.00 82.94 165 VAL A CA 1
ATOM 1222 C C . VAL A 1 165 ? -20.505 -0.454 29.988 1.00 82.94 165 VAL A C 1
ATOM 1224 O O . VAL A 1 165 ? -21.586 -0.908 29.634 1.00 82.94 165 VAL A O 1
ATOM 1227 N N . GLU A 1 166 ? -20.373 0.293 31.086 1.00 83.50 166 GLU A N 1
ATOM 1228 C CA . GLU A 1 166 ? -21.478 0.622 31.997 1.00 83.50 166 GLU A CA 1
ATOM 1229 C C . GLU A 1 166 ? -22.569 1.423 31.278 1.00 83.50 166 GLU A C 1
ATOM 1231 O O . GLU A 1 166 ? -23.728 1.036 31.341 1.00 83.50 166 GLU A O 1
ATOM 1236 N N . ARG A 1 167 ? -22.213 2.448 30.488 1.00 85.81 167 ARG A N 1
ATOM 1237 C CA . ARG A 1 167 ? -23.200 3.201 29.690 1.00 85.81 167 ARG A CA 1
ATOM 1238 C C . ARG A 1 167 ? -23.911 2.338 28.654 1.00 85.81 167 ARG A C 1
ATOM 1240 O O . ARG A 1 167 ? -25.122 2.430 28.526 1.00 85.81 167 ARG A O 1
ATOM 1247 N N . LEU A 1 168 ? -23.174 1.493 27.931 1.00 89.00 168 LEU A N 1
ATOM 1248 C CA . LEU A 1 168 ? -23.765 0.593 26.940 1.00 89.00 168 LEU A CA 1
ATOM 1249 C C . LEU A 1 168 ? -24.756 -0.386 27.591 1.00 89.00 168 LEU A C 1
ATOM 1251 O O . LEU A 1 168 ? -25.809 -0.668 27.023 1.00 89.00 168 LEU A O 1
ATOM 1255 N N . ILE A 1 169 ? -24.425 -0.887 28.784 1.00 88.12 169 ILE A N 1
ATOM 1256 C CA . ILE A 1 169 ? -25.304 -1.751 29.576 1.00 88.12 169 ILE A CA 1
ATOM 1257 C C . ILE A 1 169 ? -26.525 -0.967 30.068 1.00 88.12 169 ILE A C 1
ATOM 1259 O O . ILE A 1 169 ? -27.644 -1.445 29.903 1.00 88.12 169 ILE A O 1
ATOM 1263 N N . ASP A 1 170 ? -26.334 0.229 30.624 1.00 93.00 170 ASP A N 1
ATOM 1264 C CA . ASP A 1 170 ? -27.414 1.066 31.152 1.00 93.00 170 ASP A CA 1
ATOM 1265 C C . ASP A 1 170 ? -28.397 1.490 30.051 1.00 93.00 170 ASP A C 1
ATOM 1267 O O . ASP A 1 170 ? -29.608 1.369 30.234 1.00 93.00 170 ASP A O 1
ATOM 1271 N N . ASP A 1 171 ? -27.898 1.906 28.884 1.00 91.69 171 ASP A N 1
ATOM 1272 C CA . ASP A 1 171 ? -28.715 2.281 27.725 1.00 91.69 171 ASP A CA 1
ATOM 1273 C C . ASP A 1 171 ? -29.505 1.075 27.189 1.00 91.69 171 ASP A C 1
ATOM 1275 O O . ASP A 1 171 ? -30.701 1.177 26.897 1.00 91.69 171 ASP A O 1
ATOM 1279 N N . ALA A 1 172 ? -28.866 -0.099 27.110 1.00 91.06 172 ALA A N 1
ATOM 1280 C CA . ALA A 1 172 ? -29.527 -1.333 26.696 1.00 91.06 172 ALA A CA 1
ATOM 1281 C C . ALA A 1 172 ? -30.614 -1.764 27.693 1.00 91.06 172 ALA A C 1
ATOM 1283 O O . ALA A 1 172 ? -31.718 -2.123 27.276 1.00 91.06 172 ALA A O 1
ATOM 1284 N N . LEU A 1 173 ? -30.344 -1.681 28.999 1.00 90.94 173 LEU A N 1
ATOM 1285 C CA . LEU A 1 173 ? -31.309 -1.997 30.055 1.00 90.94 173 LEU A CA 1
ATOM 1286 C C . LEU A 1 173 ? -32.473 -0.998 30.089 1.00 90.94 173 LEU A C 1
ATOM 1288 O O . LEU A 1 173 ? -33.620 -1.405 30.277 1.00 90.94 173 LEU A O 1
ATOM 1292 N N . ALA A 1 174 ? -32.202 0.290 29.868 1.00 93.62 174 ALA A N 1
ATOM 1293 C CA . ALA A 1 174 ? -33.219 1.337 29.811 1.00 93.62 174 ALA A CA 1
ATOM 1294 C C . ALA A 1 174 ? -34.114 1.230 28.564 1.00 93.62 174 ALA A C 1
ATOM 1296 O O . ALA A 1 174 ? -35.275 1.636 28.615 1.00 93.62 174 ALA A O 1
ATOM 1297 N N . SER A 1 175 ? -33.601 0.670 27.461 1.00 90.56 175 SER A N 1
ATOM 1298 C CA . SER A 1 175 ? -34.343 0.543 26.199 1.00 90.56 175 SER A CA 1
ATOM 1299 C C . SER A 1 175 ? -35.570 -0.374 26.288 1.00 90.56 175 SER A C 1
ATOM 1301 O O . SER A 1 175 ? -36.539 -0.176 25.558 1.00 90.56 175 SER A O 1
ATOM 1303 N N . GLY A 1 176 ? -35.535 -1.389 27.163 1.00 89.19 176 GLY A N 1
ATOM 1304 C CA . GLY A 1 176 ? -36.576 -2.419 27.254 1.00 89.19 176 GLY A CA 1
ATOM 1305 C C . GLY A 1 176 ? -36.746 -3.275 25.987 1.00 89.19 176 GLY A C 1
ATOM 1306 O O . GLY A 1 176 ? -37.706 -4.042 25.908 1.00 89.19 176 GLY A O 1
ATOM 1307 N N . ASP A 1 177 ? -35.841 -3.158 25.009 1.00 93.56 177 ASP A N 1
ATOM 1308 C CA . ASP A 1 177 ? -35.881 -3.870 23.732 1.00 93.56 177 ASP A CA 1
ATOM 1309 C C . ASP A 1 177 ? -34.887 -5.042 23.715 1.00 93.56 177 ASP A C 1
ATOM 1311 O O . ASP A 1 177 ? -33.690 -4.904 23.980 1.00 93.56 177 ASP A O 1
ATOM 1315 N N . ALA A 1 178 ? -35.390 -6.223 23.357 1.00 91.06 178 ALA A N 1
ATOM 1316 C CA . ALA A 1 178 ? -34.586 -7.432 23.244 1.00 91.06 178 ALA A CA 1
ATOM 1317 C C . ALA A 1 178 ? -33.543 -7.340 22.118 1.00 91.06 178 ALA A C 1
ATOM 1319 O O . ALA A 1 178 ? -32.469 -7.936 22.235 1.00 91.06 178 ALA A O 1
ATOM 1320 N N . GLN A 1 179 ? -33.837 -6.604 21.041 1.00 90.56 179 GLN A N 1
ATOM 1321 C CA . GLN A 1 179 ? -32.907 -6.444 19.928 1.00 90.56 179 GLN A CA 1
ATOM 1322 C C . GLN A 1 179 ? -31.759 -5.497 20.300 1.00 90.56 179 GLN A C 1
ATOM 1324 O O . GLN A 1 179 ? -30.601 -5.887 20.164 1.00 90.56 179 GLN A O 1
ATOM 1329 N N . ALA A 1 180 ? -32.057 -4.335 20.889 1.00 87.88 180 ALA A N 1
ATOM 1330 C CA . ALA A 1 180 ? -31.043 -3.423 21.424 1.00 87.88 180 ALA A CA 1
ATOM 1331 C C . ALA A 1 180 ? -30.104 -4.100 22.443 1.00 87.88 180 ALA A C 1
ATOM 1333 O O . ALA A 1 180 ? -28.889 -3.902 22.409 1.00 87.88 180 ALA A O 1
ATOM 1334 N N . MET A 1 181 ? -30.639 -4.965 23.310 1.00 90.81 181 MET A N 1
ATOM 1335 C CA . MET A 1 181 ? -29.829 -5.719 24.270 1.00 90.81 181 MET A CA 1
ATOM 1336 C C . MET A 1 181 ? -28.936 -6.769 23.597 1.00 90.81 181 MET A C 1
ATOM 1338 O O . MET A 1 181 ? -27.777 -6.933 23.978 1.00 90.81 181 MET A O 1
ATOM 1342 N N . LYS A 1 182 ? -29.434 -7.454 22.563 1.00 89.81 182 LYS A N 1
ATOM 1343 C CA . LYS A 1 182 ? -28.619 -8.371 21.757 1.00 89.81 182 LYS A CA 1
ATOM 1344 C C . LYS A 1 182 ? -27.485 -7.633 21.042 1.00 89.81 182 LYS A C 1
ATOM 1346 O O . LYS A 1 182 ? -26.364 -8.138 21.018 1.00 89.81 182 LYS A O 1
ATOM 1351 N N . ASP A 1 183 ? -27.758 -6.453 20.501 1.00 88.56 183 ASP A N 1
ATOM 1352 C CA . ASP A 1 183 ? -26.765 -5.636 19.804 1.00 88.56 183 ASP A CA 1
ATOM 1353 C C . ASP A 1 183 ? -25.690 -5.116 20.771 1.00 88.56 183 ASP A C 1
ATOM 1355 O O . ASP A 1 183 ? -24.499 -5.218 20.478 1.00 88.56 183 ASP A O 1
ATOM 1359 N N . ALA A 1 184 ? -26.082 -4.692 21.976 1.00 89.31 184 ALA A N 1
ATOM 1360 C CA . ALA A 1 184 ? -25.150 -4.328 23.042 1.00 89.31 184 ALA A CA 1
ATOM 1361 C C . ALA A 1 184 ? -24.251 -5.504 23.468 1.00 89.31 184 ALA A C 1
ATOM 1363 O O . ALA A 1 184 ? -23.044 -5.336 23.633 1.00 89.31 184 ALA A O 1
ATOM 1364 N N . LEU A 1 185 ? -24.801 -6.719 23.589 1.00 89.31 185 LEU A N 1
ATOM 1365 C CA . LEU A 1 185 ? -24.014 -7.921 23.898 1.00 89.31 185 LEU A CA 1
ATOM 1366 C C . LEU A 1 185 ? -23.023 -8.279 22.781 1.00 89.31 185 LEU A C 1
ATOM 1368 O O . LEU A 1 185 ? -21.901 -8.704 23.065 1.00 89.31 185 LEU A O 1
ATOM 1372 N N . LEU A 1 186 ? -23.411 -8.111 21.513 1.00 88.00 186 LEU A N 1
ATOM 1373 C CA . LEU A 1 186 ? -22.508 -8.305 20.376 1.00 88.00 186 LEU A CA 1
ATOM 1374 C C . LEU A 1 186 ? -21.372 -7.282 20.383 1.00 88.00 186 LEU A C 1
ATOM 1376 O O . LEU A 1 186 ? -20.229 -7.638 20.098 1.00 88.00 186 LEU A O 1
ATOM 1380 N N . GLU A 1 187 ? -21.669 -6.041 20.748 1.00 81.56 187 GLU A N 1
ATOM 1381 C CA . GLU A 1 187 ? -20.677 -4.980 20.842 1.00 81.56 187 GLU A CA 1
ATOM 1382 C C . GLU A 1 187 ? -19.697 -5.217 22.002 1.00 81.56 187 GLU A C 1
ATOM 1384 O O . GLU A 1 187 ? -18.486 -5.151 21.806 1.00 81.56 187 GLU A O 1
ATOM 1389 N N . LEU A 1 188 ? -20.179 -5.651 23.173 1.00 85.31 188 LEU A N 1
ATOM 1390 C CA . LEU A 1 188 ? -19.311 -6.094 24.274 1.00 85.31 188 LEU A CA 1
ATOM 1391 C C . LEU A 1 188 ? -18.402 -7.256 23.859 1.00 85.31 188 LEU A C 1
ATOM 1393 O O . LEU A 1 188 ? -17.220 -7.276 24.204 1.00 85.31 188 LEU A O 1
ATOM 1397 N N . LYS A 1 189 ? -18.926 -8.207 23.078 1.00 80.81 189 LYS A N 1
ATOM 1398 C CA . LYS A 1 189 ? -18.133 -9.321 22.545 1.00 80.81 189 LYS A CA 1
ATOM 1399 C C . LYS A 1 189 ? -17.046 -8.841 21.578 1.00 80.81 189 LYS A C 1
ATOM 1401 O O . LYS A 1 189 ? -15.948 -9.389 21.599 1.00 80.81 189 LYS A O 1
ATOM 1406 N N . ARG A 1 190 ? -17.319 -7.820 20.756 1.00 76.75 190 ARG A N 1
ATOM 1407 C CA . ARG A 1 190 ? -16.312 -7.191 19.880 1.00 76.75 190 ARG A CA 1
ATOM 1408 C C . ARG A 1 190 ? -15.235 -6.472 20.684 1.00 76.75 190 ARG A C 1
ATOM 1410 O O . ARG A 1 190 ? -14.062 -6.631 20.373 1.00 76.75 190 ARG A O 1
ATOM 1417 N N . MET A 1 191 ? -15.614 -5.746 21.737 1.00 73.88 191 MET A N 1
ATOM 1418 C CA . MET A 1 191 ? -14.659 -5.057 22.617 1.00 73.88 191 MET A CA 1
ATOM 1419 C C . MET A 1 191 ? -13.735 -6.023 23.375 1.00 73.88 191 MET A C 1
ATOM 1421 O O . MET A 1 191 ? -12.617 -5.656 23.719 1.00 73.88 191 MET A O 1
ATOM 1425 N N . GLN A 1 192 ? -14.188 -7.253 23.635 1.00 73.31 192 GLN A N 1
ATOM 1426 C CA . GLN A 1 192 ? -13.383 -8.310 24.258 1.00 73.31 192 GLN A CA 1
ATOM 1427 C C . GLN A 1 192 ? -12.469 -9.055 23.272 1.00 73.31 192 GLN A C 1
ATOM 1429 O O . GLN A 1 192 ? -11.704 -9.922 23.699 1.00 73.31 192 GLN A O 1
ATOM 1434 N N . ALA A 1 193 ? -12.538 -8.760 21.969 1.00 73.31 193 ALA A N 1
ATOM 1435 C CA . ALA A 1 193 ? -11.655 -9.390 20.998 1.00 73.31 193 ALA A CA 1
ATOM 1436 C C . ALA A 1 193 ? -10.188 -9.025 21.298 1.00 73.31 193 ALA A C 1
ATOM 1438 O O . ALA A 1 193 ? -9.891 -7.870 21.622 1.00 73.31 193 ALA A O 1
ATOM 1439 N N . PRO A 1 194 ? -9.254 -9.987 21.204 1.00 70.06 194 PRO A N 1
ATOM 1440 C CA . PRO A 1 194 ? -7.848 -9.719 21.463 1.00 70.06 194 PRO A CA 1
ATOM 1441 C C . PRO A 1 194 ? -7.327 -8.659 20.488 1.00 70.06 194 PRO A C 1
ATOM 1443 O O . PRO A 1 194 ? -7.570 -8.732 19.284 1.00 70.06 194 PRO A O 1
ATOM 1446 N N . TYR A 1 195 ? -6.577 -7.688 21.005 1.00 67.56 195 TYR A N 1
ATOM 1447 C CA . TYR A 1 195 ? -5.951 -6.645 20.200 1.00 67.56 195 TYR A CA 1
ATOM 1448 C C . TYR A 1 195 ? -4.463 -6.520 20.524 1.00 67.56 195 TYR A C 1
ATOM 1450 O O . TYR A 1 195 ? -4.025 -6.678 21.663 1.00 67.56 195 TYR A O 1
ATOM 1458 N N . LEU A 1 196 ? -3.671 -6.219 19.495 1.00 64.19 196 LEU A N 1
ATOM 1459 C CA . LEU A 1 196 ? -2.227 -6.058 19.620 1.00 64.19 196 LEU A CA 1
ATOM 1460 C C . LEU A 1 196 ? -1.880 -4.603 19.963 1.00 64.19 196 LEU A C 1
ATOM 1462 O O . LEU A 1 196 ? -2.205 -3.686 19.200 1.00 64.19 196 LEU A O 1
ATOM 1466 N N . THR A 1 197 ? -1.182 -4.400 21.081 1.00 67.31 197 THR A N 1
ATOM 1467 C CA . THR A 1 197 ? -0.636 -3.103 21.514 1.00 67.31 197 THR A CA 1
ATOM 1468 C C . THR A 1 197 ? 0.889 -3.174 21.529 1.00 67.31 197 THR A C 1
ATOM 1470 O O . THR A 1 197 ? 1.455 -4.103 22.095 1.00 67.31 197 THR A O 1
ATOM 1473 N N . TRP A 1 198 ? 1.560 -2.191 20.927 1.00 66.38 198 TRP A N 1
ATOM 1474 C CA . TRP A 1 198 ? 3.018 -2.032 20.970 1.00 66.38 198 TRP A CA 1
ATOM 1475 C C . TRP A 1 198 ? 3.379 -0.561 21.203 1.00 66.38 198 TRP A C 1
ATOM 1477 O O . TRP A 1 198 ? 2.569 0.328 20.941 1.00 66.38 198 TRP A O 1
ATOM 1487 N N . THR A 1 199 ? 4.592 -0.298 21.689 1.00 55.84 199 THR A N 1
ATOM 1488 C CA . THR A 1 199 ? 5.048 1.027 22.156 1.00 55.84 199 THR A CA 1
ATOM 1489 C C . THR A 1 199 ? 4.847 2.145 21.126 1.00 55.84 199 THR A C 1
ATOM 1491 O O . THR A 1 199 ? 4.277 3.179 21.451 1.00 55.84 199 THR A O 1
ATOM 1494 N N . GLY A 1 200 ? 5.200 1.917 19.858 1.00 63.47 200 GLY A N 1
ATOM 1495 C CA . GLY A 1 200 ? 5.027 2.913 18.789 1.00 63.47 200 GLY A CA 1
ATOM 1496 C C . GLY A 1 200 ? 3.584 3.133 18.310 1.00 63.47 200 GLY A C 1
ATOM 1497 O O . GLY A 1 200 ? 3.311 4.139 17.659 1.00 63.47 200 GLY A O 1
ATOM 1498 N N . LYS A 1 201 ? 2.647 2.226 18.630 1.00 61.12 201 LYS A N 1
ATOM 1499 C CA . LYS A 1 201 ? 1.226 2.350 18.253 1.00 61.12 201 LYS A CA 1
ATOM 1500 C C . LYS A 1 201 ? 0.547 3.516 18.968 1.00 61.12 201 LYS A C 1
ATOM 1502 O O . LYS A 1 201 ? -0.330 4.157 18.404 1.00 61.12 201 LYS A O 1
ATOM 1507 N N . ALA A 1 202 ? 0.966 3.778 20.207 1.00 56.72 202 ALA A N 1
ATOM 1508 C CA . ALA A 1 202 ? 0.413 4.838 21.040 1.00 56.72 202 ALA A CA 1
ATOM 1509 C C . ALA A 1 202 ? 0.927 6.234 20.670 1.00 56.72 202 ALA A C 1
ATOM 1511 O O . ALA A 1 202 ? 0.243 7.225 20.898 1.00 56.72 202 ALA A O 1
ATOM 1512 N N . GLU A 1 203 ? 2.118 6.315 20.080 1.00 59.28 203 GLU A N 1
ATOM 1513 C CA . GLU A 1 203 ? 2.784 7.589 19.801 1.00 59.28 203 GLU A CA 1
ATOM 1514 C C . GLU A 1 203 ? 2.443 8.160 18.416 1.00 59.28 203 GLU A C 1
ATOM 1516 O O . GLU A 1 203 ? 2.591 9.361 18.190 1.00 59.28 203 GLU A O 1
ATOM 1521 N N . ARG A 1 204 ? 1.990 7.321 17.470 1.00 63.50 204 ARG A N 1
ATOM 1522 C CA . ARG A 1 204 ? 1.651 7.725 16.093 1.00 63.50 204 ARG A CA 1
ATOM 1523 C C . ARG A 1 204 ? 0.361 7.063 15.609 1.00 63.50 204 ARG A C 1
ATOM 1525 O O . ARG A 1 204 ? 0.385 6.170 14.767 1.00 63.50 204 ARG A O 1
ATOM 1532 N N . THR A 1 205 ? -0.775 7.537 16.119 1.00 68.62 205 THR A N 1
ATOM 1533 C CA . THR A 1 205 ? -2.121 7.114 15.677 1.00 68.62 205 THR A CA 1
ATOM 1534 C C . THR A 1 205 ? -2.474 7.617 14.277 1.00 68.62 205 THR A C 1
ATOM 1536 O O . THR A 1 205 ? -3.355 7.073 13.617 1.00 68.62 205 THR A O 1
ATOM 1539 N N . SER A 1 206 ? -1.759 8.628 13.785 1.00 79.44 206 SER A N 1
ATOM 1540 C CA . SER A 1 206 ? -1.871 9.106 12.414 1.00 79.44 206 SER A CA 1
ATOM 1541 C C . SER A 1 206 ? -0.533 9.600 11.882 1.00 79.44 206 SER A C 1
ATOM 1543 O O . SER A 1 206 ? 0.375 9.961 12.636 1.00 79.44 206 SER A O 1
ATOM 1545 N N . PHE A 1 207 ? -0.415 9.616 10.562 1.00 83.06 207 PHE A N 1
ATOM 1546 C CA . PHE A 1 207 ? 0.690 10.230 9.847 1.00 83.06 207 PHE A CA 1
ATOM 1547 C C . PHE A 1 207 ? 0.173 10.893 8.571 1.00 83.06 207 PHE A C 1
ATOM 1549 O O . PHE A 1 207 ? -0.859 10.522 8.012 1.00 83.06 207 PHE A O 1
ATOM 1556 N N . GLN A 1 208 ? 0.889 11.916 8.122 1.00 87.94 208 GLN A N 1
ATOM 1557 C CA . GLN A 1 208 ? 0.563 12.634 6.898 1.00 87.94 208 GLN A CA 1
ATOM 1558 C C . GLN A 1 208 ? 1.504 12.192 5.790 1.00 87.94 208 GLN A C 1
ATOM 1560 O O . GLN A 1 208 ? 2.719 12.158 5.988 1.00 87.94 208 GLN A O 1
ATOM 1565 N N . VAL A 1 209 ? 0.936 11.883 4.630 1.00 89.31 209 VAL A N 1
ATOM 1566 C CA . VAL A 1 209 ? 1.691 11.510 3.434 1.00 89.31 209 VAL A CA 1
ATOM 1567 C C . VAL A 1 209 ? 1.424 12.528 2.345 1.00 89.31 209 VAL A C 1
ATOM 1569 O O . VAL A 1 209 ? 0.278 12.912 2.102 1.00 89.31 209 VAL A O 1
ATOM 1572 N N . ASP A 1 210 ? 2.493 12.967 1.690 1.00 87.12 210 ASP A N 1
ATOM 1573 C CA . ASP A 1 210 ? 2.392 13.888 0.570 1.00 87.12 210 ASP A CA 1
ATOM 1574 C C . ASP A 1 210 ? 1.819 13.167 -0.658 1.00 87.12 210 ASP A C 1
ATOM 1576 O O . ASP A 1 210 ? 2.194 12.038 -0.993 1.00 87.12 210 ASP A O 1
ATOM 1580 N N . THR A 1 211 ? 0.878 13.819 -1.336 1.00 86.38 211 THR A N 1
ATOM 1581 C CA . THR A 1 211 ? 0.241 13.274 -2.537 1.00 86.38 211 THR A CA 1
ATOM 1582 C C . THR A 1 211 ? 0.997 13.750 -3.771 1.00 86.38 211 THR A C 1
ATOM 1584 O O . THR A 1 211 ? 0.648 14.756 -4.393 1.00 86.38 211 THR A O 1
ATOM 1587 N N . VAL A 1 212 ? 2.061 13.017 -4.101 1.00 85.44 212 VAL A N 1
ATOM 1588 C CA . VAL A 1 212 ? 2.982 13.327 -5.205 1.00 85.44 212 VAL A CA 1
ATOM 1589 C C . VAL A 1 212 ? 2.563 12.663 -6.512 1.00 85.44 212 VAL A C 1
ATOM 1591 O O . VAL A 1 212 ? 1.835 11.672 -6.514 1.00 85.44 212 VAL A O 1
ATOM 1594 N N . SER A 1 213 ? 3.042 13.184 -7.639 1.00 86.56 213 SER A N 1
ATOM 1595 C CA . SER A 1 213 ? 2.819 12.578 -8.956 1.00 86.56 213 SER A CA 1
ATOM 1596 C C . SER A 1 213 ? 3.884 11.569 -9.352 1.00 86.56 213 SER A C 1
ATOM 1598 O O . SER A 1 213 ? 5.078 11.775 -9.134 1.00 86.56 213 SER A O 1
A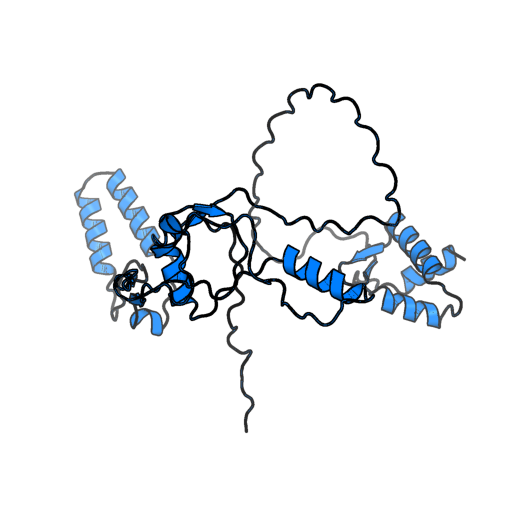TOM 1600 N N . LEU A 1 214 ? 3.441 10.491 -10.000 1.00 86.50 214 LEU A N 1
ATOM 1601 C CA . LEU A 1 214 ? 4.322 9.477 -10.565 1.00 86.50 214 LEU A CA 1
ATOM 1602 C C . LEU A 1 214 ? 4.660 9.832 -12.009 1.00 86.50 214 LEU A C 1
ATOM 1604 O O . LEU A 1 214 ? 3.806 9.769 -12.897 1.00 86.50 214 LEU A O 1
ATOM 1608 N N . HIS A 1 215 ? 5.926 10.175 -12.228 1.00 85.81 215 HIS A N 1
ATOM 1609 C CA . HIS A 1 215 ? 6.443 10.596 -13.523 1.00 85.81 215 HIS A CA 1
ATOM 1610 C C . HIS A 1 215 ? 7.009 9.415 -14.309 1.00 85.81 215 HIS A C 1
ATOM 1612 O O . HIS A 1 215 ? 7.709 8.553 -13.772 1.00 85.81 215 HIS A O 1
ATOM 1618 N N . VAL A 1 216 ? 6.734 9.393 -15.609 1.00 82.50 216 VAL A N 1
ATOM 1619 C CA . VAL A 1 216 ? 7.306 8.411 -16.530 1.00 82.50 216 VAL A CA 1
ATOM 1620 C C . VAL A 1 216 ? 8.680 8.897 -16.973 1.00 82.50 216 VAL A C 1
ATOM 1622 O O . VAL A 1 216 ? 8.785 9.851 -17.741 1.00 82.50 216 VAL A O 1
ATOM 1625 N N . HIS A 1 217 ? 9.725 8.233 -16.479 1.00 79.06 217 HIS A N 1
ATOM 1626 C CA . HIS A 1 217 ? 11.107 8.467 -16.909 1.00 79.06 217 HIS A CA 1
ATOM 1627 C C . HIS A 1 217 ? 11.429 7.726 -18.205 1.00 79.06 217 HIS A C 1
ATOM 1629 O O . HIS A 1 217 ? 12.001 8.294 -19.127 1.00 79.06 217 HIS A O 1
ATOM 1635 N N . GLU A 1 218 ? 11.041 6.455 -18.276 1.00 73.69 218 GLU A N 1
ATOM 1636 C CA . GLU A 1 218 ? 11.334 5.581 -19.403 1.00 73.69 218 GLU A CA 1
ATOM 1637 C C . GLU A 1 218 ? 10.134 4.681 -19.693 1.00 73.69 218 GLU A C 1
ATOM 1639 O O . GLU A 1 218 ? 9.352 4.335 -18.801 1.00 73.69 218 GLU A O 1
ATOM 1644 N N . ARG A 1 219 ? 9.995 4.278 -20.957 1.00 73.25 219 ARG A N 1
ATOM 1645 C CA . ARG A 1 219 ? 8.992 3.304 -21.393 1.00 73.25 219 ARG A CA 1
ATOM 1646 C C . ARG A 1 219 ? 9.681 2.033 -21.841 1.00 73.25 219 ARG A C 1
ATOM 1648 O O . ARG A 1 219 ? 10.239 1.960 -22.928 1.00 73.25 219 ARG A O 1
ATOM 1655 N N . VAL A 1 220 ? 9.630 1.022 -20.991 1.00 68.12 220 VAL A N 1
ATOM 1656 C CA . VAL A 1 220 ? 10.255 -0.266 -21.269 1.00 68.12 220 VAL 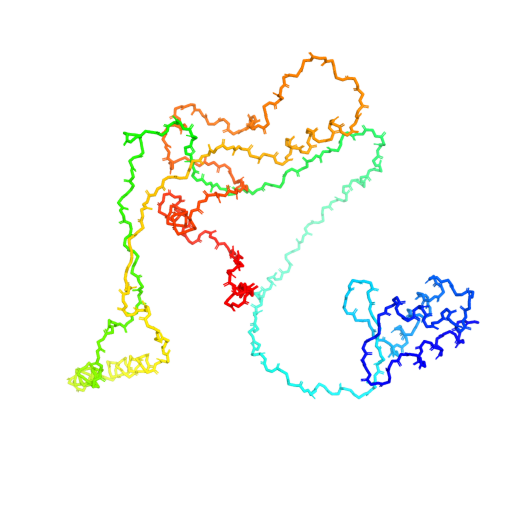A CA 1
ATOM 1657 C C . VAL A 1 220 ? 9.251 -1.156 -22.000 1.00 68.12 220 VAL A C 1
ATOM 1659 O O . VAL A 1 220 ? 8.319 -1.667 -21.384 1.00 68.12 220 VAL A O 1
ATOM 1662 N N . ASP A 1 221 ? 9.438 -1.353 -23.309 1.00 71.69 221 ASP A N 1
ATOM 1663 C CA . ASP A 1 221 ? 8.690 -2.353 -24.082 1.00 71.69 221 ASP A CA 1
ATOM 1664 C C . ASP A 1 221 ? 9.523 -3.641 -24.254 1.00 71.69 221 ASP A C 1
ATOM 1666 O O . ASP A 1 221 ? 10.514 -3.645 -24.998 1.00 71.69 221 ASP A O 1
ATOM 1670 N N . PRO A 1 222 ? 9.125 -4.764 -23.620 1.00 69.19 222 PRO A N 1
ATOM 1671 C CA . PRO A 1 222 ? 9.834 -6.034 -23.747 1.00 69.19 222 PRO A CA 1
ATOM 1672 C C . PRO A 1 222 ? 9.971 -6.509 -25.195 1.00 69.19 222 PRO A C 1
ATOM 1674 O O . PRO A 1 222 ? 10.983 -7.120 -25.540 1.00 69.19 222 PRO A O 1
ATOM 1677 N N . ALA A 1 223 ? 8.993 -6.221 -26.063 1.00 70.62 223 ALA A N 1
ATOM 1678 C CA . ALA A 1 223 ? 9.062 -6.620 -27.466 1.00 70.62 223 ALA A CA 1
ATOM 1679 C C . ALA A 1 223 ? 10.175 -5.865 -28.206 1.00 70.62 223 ALA A C 1
ATOM 1681 O O . ALA A 1 223 ? 10.953 -6.475 -28.944 1.00 70.62 223 ALA A O 1
ATOM 1682 N N . THR A 1 224 ? 10.303 -4.563 -27.951 1.00 70.50 224 THR A N 1
ATOM 1683 C CA . THR A 1 224 ? 11.380 -3.722 -28.486 1.00 70.50 224 THR A CA 1
ATOM 1684 C C . THR A 1 224 ? 12.753 -4.158 -27.964 1.00 70.50 224 THR A C 1
ATOM 1686 O O . THR A 1 224 ? 13.693 -4.284 -28.755 1.00 70.50 224 THR A O 1
ATOM 1689 N N . ILE A 1 225 ? 12.866 -4.503 -26.674 1.00 72.25 225 ILE A N 1
ATOM 1690 C CA . ILE A 1 225 ? 14.108 -5.038 -26.087 1.00 72.25 225 ILE A CA 1
ATOM 1691 C C . ILE A 1 225 ? 14.497 -6.367 -26.732 1.00 72.25 225 ILE A C 1
ATOM 1693 O O . ILE A 1 225 ? 15.640 -6.535 -27.159 1.00 72.25 225 ILE A O 1
ATOM 1697 N N . LEU A 1 226 ? 13.558 -7.308 -26.844 1.00 73.69 226 LEU A N 1
ATOM 1698 C CA . LEU A 1 226 ? 13.817 -8.619 -27.438 1.00 73.69 226 LEU A CA 1
ATOM 1699 C C . LEU A 1 226 ? 14.157 -8.505 -28.927 1.00 73.69 226 LEU A C 1
ATOM 1701 O O . LEU A 1 226 ? 15.057 -9.199 -29.399 1.00 73.69 226 LEU A O 1
ATOM 1705 N N . ALA A 1 227 ? 13.512 -7.597 -29.662 1.00 72.06 227 ALA A N 1
ATOM 1706 C CA . ALA A 1 227 ? 13.856 -7.312 -31.052 1.00 72.06 227 ALA A CA 1
ATOM 1707 C C . ALA A 1 227 ? 15.277 -6.738 -31.186 1.00 72.06 227 ALA A C 1
ATOM 1709 O O . ALA A 1 227 ? 16.033 -7.159 -32.067 1.00 72.06 227 ALA A O 1
ATOM 1710 N N . ALA A 1 228 ? 15.670 -5.810 -30.308 1.00 71.31 228 ALA A N 1
ATOM 1711 C CA . ALA A 1 228 ? 17.019 -5.253 -30.277 1.00 71.31 228 ALA A CA 1
ATOM 1712 C C . ALA A 1 228 ? 18.073 -6.311 -29.897 1.00 71.31 228 ALA A C 1
ATOM 1714 O O . ALA A 1 228 ? 19.095 -6.440 -30.576 1.00 71.31 228 ALA A O 1
ATOM 1715 N N . ALA A 1 229 ? 17.802 -7.125 -28.875 1.00 76.62 229 ALA A N 1
ATOM 1716 C CA . ALA A 1 229 ? 18.671 -8.218 -28.446 1.00 76.62 229 ALA A CA 1
ATOM 1717 C C . ALA A 1 229 ? 18.829 -9.288 -29.541 1.00 76.62 229 ALA A C 1
ATOM 1719 O O . ALA A 1 229 ? 19.948 -9.693 -29.854 1.00 76.62 229 ALA A O 1
ATOM 1720 N N . ALA A 1 230 ? 17.733 -9.688 -30.195 1.00 71.50 230 ALA A N 1
ATOM 1721 C CA . ALA A 1 230 ? 17.752 -10.648 -31.296 1.00 71.50 230 ALA A CA 1
ATOM 1722 C C . ALA A 1 230 ? 18.555 -10.138 -32.503 1.00 71.50 230 ALA A C 1
ATOM 1724 O O . ALA A 1 230 ? 19.305 -10.906 -33.106 1.00 71.50 230 ALA A O 1
ATOM 1725 N N . ARG A 1 231 ? 18.445 -8.844 -32.844 1.00 68.56 231 ARG A N 1
ATOM 1726 C CA . ARG A 1 231 ? 19.270 -8.211 -33.891 1.00 68.56 231 ARG A CA 1
ATOM 1727 C C . ARG A 1 231 ? 20.757 -8.230 -33.536 1.00 68.56 231 ARG A C 1
ATOM 1729 O O . ARG A 1 231 ? 21.573 -8.523 -34.404 1.00 68.56 231 ARG A O 1
ATOM 1736 N N . ARG A 1 232 ? 21.104 -7.976 -32.270 1.00 67.19 232 ARG A N 1
ATOM 1737 C CA . ARG A 1 232 ? 22.490 -8.001 -31.776 1.00 67.19 232 ARG A CA 1
ATOM 1738 C C . ARG A 1 232 ? 23.091 -9.411 -31.786 1.00 67.19 232 ARG A C 1
ATOM 1740 O O . ARG A 1 232 ? 24.250 -9.571 -32.152 1.00 67.19 232 ARG A O 1
ATOM 1747 N N . LEU A 1 233 ? 22.299 -10.427 -31.442 1.00 69.12 233 LEU A N 1
ATOM 1748 C CA . LEU A 1 233 ? 22.708 -11.837 -31.457 1.00 69.12 233 LEU A CA 1
ATOM 1749 C C . LEU A 1 233 ? 22.849 -12.413 -32.877 1.00 69.12 233 LEU A C 1
ATOM 1751 O O . LEU A 1 233 ? 23.645 -13.322 -33.088 1.00 69.12 233 LEU A O 1
ATOM 1755 N N . LYS A 1 234 ? 22.116 -11.882 -33.868 1.00 67.69 234 LYS A N 1
ATOM 1756 C CA . LYS A 1 234 ? 22.144 -12.350 -35.270 1.00 67.69 234 LYS A CA 1
ATOM 1757 C C . LYS A 1 234 ? 23.329 -11.856 -36.112 1.00 67.69 234 LYS A C 1
ATOM 1759 O O . LYS A 1 234 ? 23.326 -12.120 -37.310 1.00 67.69 234 LYS A O 1
ATOM 1764 N N . GLY A 1 235 ? 24.295 -11.162 -35.500 1.00 62.47 235 GLY A N 1
ATOM 1765 C CA . GLY A 1 235 ? 25.513 -10.590 -36.090 1.00 62.47 235 GLY A CA 1
ATOM 1766 C C . GLY A 1 235 ? 25.748 -10.858 -37.581 1.00 62.47 235 GLY A C 1
ATOM 1767 O O . GLY A 1 235 ? 26.225 -11.931 -37.939 1.00 62.47 235 GLY A O 1
ATOM 1768 N N . LYS A 1 236 ? 25.433 -9.863 -38.420 1.00 51.06 236 LYS A N 1
ATOM 1769 C CA . LYS A 1 236 ? 25.928 -9.677 -39.796 1.00 51.06 236 LYS A CA 1
ATOM 1770 C C . LYS A 1 236 ? 25.611 -8.242 -40.238 1.00 51.06 236 LYS A C 1
ATOM 1772 O O . LYS A 1 236 ? 24.445 -7.883 -40.361 1.00 51.06 236 LYS A O 1
ATOM 1777 N N . ASP A 1 237 ? 26.666 -7.441 -40.379 1.00 55.66 237 ASP A N 1
ATOM 1778 C CA . ASP A 1 237 ? 26.752 -6.157 -41.088 1.00 55.66 237 ASP A CA 1
ATOM 1779 C C . ASP A 1 237 ? 25.607 -5.148 -40.877 1.00 55.66 237 ASP A C 1
ATOM 1781 O O . ASP A 1 237 ? 24.724 -4.988 -41.717 1.00 55.66 237 ASP A O 1
ATOM 1785 N N . ALA A 1 238 ? 25.672 -4.376 -39.787 1.00 48.22 238 ALA A N 1
ATOM 1786 C CA . ALA A 1 238 ? 24.970 -3.095 -39.705 1.00 48.22 238 ALA A CA 1
ATOM 1787 C C . ALA A 1 238 ? 25.991 -1.960 -39.934 1.00 48.22 238 ALA A C 1
ATOM 1789 O O . ALA A 1 238 ? 26.904 -1.812 -39.117 1.00 48.22 238 ALA A O 1
ATOM 1790 N N . PRO A 1 239 ? 25.896 -1.180 -41.031 1.00 43.00 239 PRO A N 1
ATOM 1791 C CA . PRO A 1 239 ? 26.816 -0.077 -41.289 1.00 43.00 239 PRO A CA 1
ATOM 1792 C C . PRO A 1 239 ? 26.730 0.991 -40.191 1.00 43.00 239 PRO A C 1
ATOM 1794 O O . PRO A 1 239 ? 25.729 1.102 -39.485 1.00 43.00 239 PRO A O 1
ATOM 1797 N N . ALA A 1 240 ? 27.807 1.773 -40.073 1.00 46.91 240 ALA A N 1
ATOM 1798 C CA . ALA A 1 240 ? 28.123 2.773 -39.051 1.00 46.91 240 ALA A CA 1
ATOM 1799 C C . ALA A 1 240 ? 27.154 3.977 -38.959 1.00 46.91 240 ALA A C 1
ATOM 1801 O O . ALA A 1 240 ? 27.562 5.134 -39.001 1.00 46.91 240 ALA A O 1
ATOM 1802 N N . GLN A 1 241 ? 25.860 3.722 -38.797 1.00 42.62 241 GLN A N 1
ATOM 1803 C CA . GLN A 1 241 ? 24.874 4.699 -38.359 1.00 42.62 241 GLN A CA 1
ATOM 1804 C C . GLN A 1 241 ? 24.204 4.147 -37.109 1.00 42.62 241 GLN A C 1
ATOM 1806 O O . GLN A 1 241 ? 23.122 3.566 -37.150 1.00 42.62 241 GLN A O 1
ATOM 1811 N N . TRP A 1 242 ? 24.877 4.342 -35.977 1.00 44.56 242 TRP A N 1
ATOM 1812 C CA . TRP A 1 242 ? 24.266 4.259 -34.656 1.00 44.56 242 TRP A CA 1
ATOM 1813 C C . TRP A 1 242 ? 23.226 5.381 -34.522 1.00 44.56 242 TRP A C 1
ATOM 1815 O O . TRP A 1 242 ? 23.447 6.382 -33.852 1.00 44.56 242 TRP A O 1
ATOM 1825 N N . ARG A 1 243 ? 22.072 5.238 -35.176 1.00 45.19 243 ARG A N 1
ATOM 1826 C CA . ARG A 1 243 ? 20.845 5.790 -34.611 1.00 45.19 243 ARG A CA 1
ATOM 1827 C C . ARG A 1 243 ? 20.389 4.740 -33.628 1.00 45.19 243 ARG A C 1
ATOM 1829 O O . ARG A 1 243 ? 19.999 3.657 -34.053 1.00 45.19 243 ARG A O 1
ATOM 1836 N N . GLN A 1 244 ? 20.513 5.035 -32.340 1.00 43.50 244 GLN A N 1
ATOM 1837 C CA . GLN A 1 244 ? 19.781 4.322 -31.305 1.00 43.50 244 GLN A CA 1
ATOM 1838 C C . GLN A 1 244 ? 18.327 4.251 -31.807 1.00 43.50 244 GLN A C 1
ATOM 1840 O O . GLN A 1 244 ? 17.709 5.308 -31.951 1.00 43.50 244 GLN A O 1
ATOM 1845 N N . PRO A 1 245 ? 17.809 3.079 -32.234 1.00 47.72 245 PRO A N 1
ATOM 1846 C CA . PRO A 1 245 ? 16.384 2.984 -32.487 1.00 47.72 245 PRO A CA 1
ATOM 1847 C C . PRO A 1 245 ? 15.747 3.358 -31.160 1.00 47.72 245 PRO A C 1
ATOM 1849 O O . PRO A 1 245 ? 16.193 2.849 -30.133 1.00 47.72 245 PRO A O 1
ATOM 1852 N N . ASP A 1 246 ? 14.827 4.315 -31.186 1.00 48.69 246 ASP A N 1
ATOM 1853 C CA . ASP A 1 246 ? 14.190 4.834 -29.986 1.00 48.69 246 ASP A CA 1
ATOM 1854 C C . ASP A 1 246 ? 13.683 3.645 -29.161 1.00 48.69 246 ASP A C 1
ATOM 1856 O O . ASP A 1 246 ? 12.743 2.955 -29.557 1.00 48.69 246 ASP A O 1
ATOM 1860 N N . LEU A 1 247 ? 14.402 3.322 -28.081 1.00 47.94 247 LEU A N 1
ATOM 1861 C CA . LEU A 1 247 ? 14.167 2.119 -27.278 1.00 47.94 247 LEU A CA 1
ATOM 1862 C C . LEU A 1 247 ? 12.834 2.225 -26.521 1.00 47.94 247 LEU A C 1
ATOM 1864 O O . LEU A 1 247 ? 12.414 1.257 -25.890 1.00 47.94 247 LEU A O 1
ATOM 1868 N N . PHE A 1 248 ? 12.192 3.395 -26.607 1.00 50.31 248 PHE A N 1
ATOM 1869 C CA . PHE A 1 248 ? 11.122 3.846 -25.738 1.00 50.31 248 PHE A CA 1
ATOM 1870 C C . PHE A 1 248 ? 9.847 4.264 -26.498 1.00 50.31 248 PHE A C 1
ATOM 1872 O O . PHE A 1 248 ? 8.816 4.503 -25.868 1.00 50.31 248 PHE A O 1
ATOM 1879 N N . ALA A 1 249 ? 9.862 4.314 -27.837 1.00 50.84 249 ALA A N 1
ATOM 1880 C CA . ALA A 1 249 ? 8.685 4.671 -28.632 1.00 50.84 249 ALA A CA 1
ATOM 1881 C C . ALA A 1 249 ? 7.899 3.432 -29.084 1.00 50.84 249 ALA A C 1
ATOM 1883 O O . ALA A 1 249 ? 8.255 2.762 -30.053 1.00 50.84 249 ALA A O 1
ATOM 1884 N N . ALA A 1 250 ? 6.770 3.167 -28.425 1.00 55.00 250 ALA A N 1
ATOM 1885 C CA . ALA A 1 250 ? 5.747 2.262 -28.936 1.00 55.00 250 ALA A CA 1
ATOM 1886 C C . ALA A 1 250 ? 4.891 3.008 -29.987 1.00 55.00 250 ALA A C 1
ATOM 1888 O O . ALA A 1 250 ? 4.146 3.914 -29.608 1.00 55.00 250 ALA A O 1
ATOM 1889 N N . PRO A 1 251 ? 4.913 2.642 -31.289 1.00 52.62 251 PRO A N 1
ATOM 1890 C CA . PRO A 1 251 ? 4.216 3.386 -32.356 1.00 52.62 251 PRO A CA 1
ATOM 1891 C C . PRO A 1 251 ? 2.690 3.508 -32.193 1.00 52.62 251 PRO A C 1
ATOM 1893 O O . PRO A 1 251 ? 2.040 4.221 -32.952 1.00 52.62 251 PRO A O 1
ATOM 1896 N N . PHE A 1 252 ? 2.111 2.782 -31.237 1.00 51.84 252 PHE A N 1
ATOM 1897 C CA . PHE A 1 252 ? 0.677 2.636 -31.005 1.00 51.84 252 PHE A CA 1
ATOM 1898 C C . PHE A 1 252 ? 0.181 3.313 -29.715 1.00 51.84 252 PHE A C 1
ATOM 1900 O O . PHE A 1 252 ? -1.016 3.280 -29.453 1.00 51.84 252 PHE A O 1
ATOM 1907 N N . GLU A 1 253 ? 1.062 3.920 -28.909 1.00 55.38 253 GLU A N 1
ATOM 1908 C CA . GLU A 1 253 ? 0.680 4.603 -27.657 1.00 55.38 253 GLU A CA 1
ATOM 1909 C C . GLU A 1 253 ? 0.611 6.136 -27.771 1.00 55.38 253 GLU A C 1
ATOM 1911 O O . GLU A 1 253 ? 0.441 6.822 -26.760 1.00 55.38 253 GLU A O 1
ATOM 1916 N N . ASN A 1 254 ? 0.743 6.691 -28.977 1.00 56.72 254 ASN A N 1
ATOM 1917 C CA . ASN A 1 254 ? 0.686 8.135 -29.185 1.00 56.72 254 ASN A CA 1
ATOM 1918 C C . ASN A 1 254 ? -0.756 8.638 -29.029 1.00 56.72 254 ASN A C 1
ATOM 1920 O O . ASN A 1 254 ? -1.519 8.675 -29.996 1.00 56.72 254 ASN A O 1
ATOM 1924 N N . LEU A 1 255 ? -1.124 9.048 -27.811 1.00 56.28 255 LEU A N 1
ATOM 1925 C CA . LEU A 1 255 ? -2.288 9.908 -27.617 1.00 56.28 255 LEU A CA 1
ATOM 1926 C C . LEU A 1 255 ? -2.068 11.224 -28.392 1.00 56.28 255 LEU A C 1
ATOM 1928 O O . LEU A 1 255 ? -0.934 11.707 -28.475 1.00 56.28 255 LEU A O 1
ATOM 1932 N N . PRO A 1 256 ? -3.126 11.838 -28.952 1.00 58.94 256 PRO A N 1
ATOM 1933 C CA . PRO A 1 256 ? -3.034 13.178 -29.522 1.00 58.94 256 PRO A CA 1
ATOM 1934 C C . PRO A 1 256 ? -2.411 14.145 -28.505 1.00 58.94 256 PRO A C 1
ATOM 1936 O O . PRO A 1 256 ? -2.832 14.161 -27.351 1.00 58.94 256 PRO A O 1
ATOM 1939 N N . LEU A 1 257 ? -1.456 14.983 -28.934 1.00 57.53 257 LEU A N 1
ATOM 1940 C CA . LEU A 1 257 ? -0.637 15.846 -28.058 1.00 57.53 257 LEU A CA 1
ATOM 1941 C C . LEU A 1 257 ? -1.457 16.668 -27.042 1.00 57.53 257 LEU A C 1
ATOM 1943 O O . LEU A 1 257 ? -1.007 16.935 -25.936 1.00 57.53 257 LEU A O 1
ATOM 1947 N N . ARG A 1 258 ? -2.689 17.040 -27.412 1.00 59.34 258 ARG A N 1
ATOM 1948 C CA . ARG A 1 258 ? -3.620 17.799 -26.567 1.00 59.34 258 ARG A CA 1
ATOM 1949 C C . ARG A 1 258 ? -4.143 17.008 -25.360 1.00 59.34 258 ARG A C 1
ATOM 1951 O O . ARG A 1 258 ? -4.376 17.610 -24.328 1.00 59.34 258 ARG A O 1
ATOM 1958 N N . GLN A 1 259 ? -4.308 15.691 -25.487 1.00 55.50 259 GLN A N 1
ATOM 1959 C CA . GLN A 1 259 ? -4.740 14.790 -24.405 1.00 55.50 259 GLN A CA 1
ATOM 1960 C C . GLN A 1 259 ? -3.564 14.341 -23.527 1.00 55.50 259 GLN A C 1
ATOM 1962 O O . GLN A 1 259 ? -3.756 13.847 -22.425 1.00 55.50 259 GLN A O 1
ATOM 1967 N N . ALA A 1 260 ? -2.325 14.508 -23.997 1.00 57.94 260 ALA A N 1
ATOM 1968 C CA . ALA A 1 260 ? -1.139 14.174 -23.214 1.00 57.94 260 ALA A CA 1
ATOM 1969 C C . ALA A 1 260 ? -0.866 15.174 -22.074 1.00 57.94 260 ALA A C 1
ATOM 1971 O O . ALA A 1 260 ? -0.110 14.838 -21.170 1.00 57.94 260 ALA A O 1
ATOM 1972 N N . LEU A 1 261 ? -1.468 16.370 -22.121 1.00 59.84 261 LEU A N 1
ATOM 1973 C CA . LEU A 1 261 ? -1.285 17.434 -21.126 1.00 59.84 261 LEU A CA 1
ATOM 1974 C C . LEU A 1 261 ? -2.277 17.357 -19.955 1.00 59.84 261 LEU A C 1
ATOM 1976 O O . LEU A 1 261 ? -1.955 17.825 -18.868 1.00 59.84 261 LEU A O 1
ATOM 1980 N N . ASP A 1 262 ? -3.447 16.743 -20.157 1.00 65.50 262 ASP A N 1
ATOM 1981 C CA . ASP A 1 262 ? -4.442 16.534 -19.101 1.00 65.50 262 ASP A CA 1
ATOM 1982 C C . ASP A 1 262 ? -4.115 15.226 -18.364 1.00 65.50 262 ASP A C 1
ATOM 1984 O O . ASP A 1 262 ? -4.555 14.133 -18.737 1.00 65.50 262 ASP A O 1
ATOM 1988 N N . PHE A 1 263 ? -3.255 15.323 -17.350 1.00 74.19 263 PHE A N 1
ATOM 1989 C CA . PHE A 1 263 ? -2.753 14.174 -16.595 1.00 74.19 263 PHE A CA 1
ATOM 1990 C C . PHE A 1 263 ? -3.847 13.514 -15.745 1.00 74.19 263 PHE A C 1
ATOM 1992 O O . PHE A 1 263 ? -4.718 14.185 -15.204 1.00 74.19 263 PHE A O 1
ATOM 1999 N N . TYR A 1 264 ? -3.779 12.189 -15.607 1.00 71.50 264 TYR A N 1
ATOM 2000 C CA . TYR A 1 264 ? -4.699 11.350 -14.829 1.00 71.50 264 TYR A CA 1
ATOM 2001 C C . TYR A 1 264 ? -6.168 11.318 -15.297 1.00 71.50 264 TYR A C 1
ATOM 2003 O O . TYR A 1 264 ? -7.019 10.760 -14.607 1.00 71.50 264 TYR A O 1
ATOM 2011 N N . HIS A 1 265 ? -6.482 11.847 -16.482 1.00 71.62 265 HIS A N 1
ATOM 2012 C CA . HIS A 1 265 ? -7.855 11.918 -17.001 1.00 71.62 265 HIS A CA 1
ATOM 2013 C C . HIS A 1 265 ? -8.147 10.962 -18.158 1.00 71.62 265 HIS A C 1
ATOM 2015 O O . HIS A 1 265 ? -9.310 10.668 -18.439 1.00 71.62 265 HIS A O 1
ATOM 2021 N N . HIS A 1 266 ? -7.114 10.470 -18.838 1.00 75.81 266 HIS A N 1
ATOM 2022 C CA . HIS A 1 266 ? -7.266 9.688 -20.057 1.00 75.81 266 HIS A CA 1
ATOM 2023 C C . HIS A 1 266 ? -6.843 8.242 -19.874 1.00 75.81 266 HIS A C 1
ATOM 2025 O O . HIS A 1 266 ? -5.817 7.940 -19.267 1.00 75.81 266 HIS A O 1
ATOM 2031 N N . GLU A 1 267 ? -7.624 7.348 -20.471 1.00 71.31 267 GLU A N 1
ATOM 2032 C CA . GLU A 1 267 ? -7.337 5.925 -20.484 1.00 71.31 267 GLU A CA 1
ATOM 2033 C C . GLU A 1 267 ? -6.197 5.582 -21.450 1.00 71.31 267 GLU A C 1
ATOM 2035 O O . GLU A 1 267 ? -6.153 6.003 -22.608 1.00 71.31 267 GLU A O 1
ATOM 2040 N N . LYS A 1 268 ? -5.274 4.767 -20.958 1.00 70.44 268 LYS A N 1
ATOM 2041 C CA . LYS A 1 268 ? -4.118 4.218 -21.649 1.00 70.44 268 LYS A CA 1
ATOM 2042 C C . LYS A 1 268 ? -4.099 2.703 -21.451 1.00 70.44 268 LYS A C 1
ATOM 2044 O O . LYS A 1 268 ? -4.579 2.206 -20.437 1.00 70.44 268 LYS A O 1
ATOM 2049 N N . GLY A 1 269 ? -3.537 1.963 -22.403 1.00 71.62 269 GLY A N 1
ATOM 2050 C CA . GLY A 1 269 ? -3.394 0.511 -22.285 1.00 71.62 269 GLY A CA 1
ATOM 2051 C C . GLY A 1 269 ? -2.584 0.076 -21.057 1.00 71.62 269 GLY A C 1
ATOM 2052 O O . GLY A 1 269 ? -1.698 0.794 -20.577 1.00 71.62 269 GLY A O 1
ATOM 2053 N N . TRP A 1 270 ? -2.895 -1.121 -20.561 1.00 75.19 270 TRP A N 1
ATOM 2054 C CA . TRP A 1 270 ? -2.156 -1.769 -19.483 1.00 75.19 270 TRP A CA 1
ATOM 2055 C C . TRP A 1 270 ? -0.674 -1.970 -19.840 1.00 75.19 270 TRP A C 1
ATOM 2057 O O . TRP A 1 270 ? -0.329 -2.375 -20.951 1.00 75.19 270 TRP A O 1
ATOM 2067 N N . SER A 1 271 ? 0.210 -1.705 -18.876 1.00 74.81 271 SER A N 1
ATOM 2068 C CA . SER A 1 271 ? 1.661 -1.830 -19.033 1.00 74.81 271 SER A CA 1
ATOM 2069 C C . SER A 1 271 ? 2.312 -2.236 -17.714 1.00 74.81 271 SER A C 1
ATOM 2071 O O . SER A 1 271 ? 1.961 -1.674 -16.676 1.00 74.81 271 SER A O 1
ATOM 2073 N N . ASN A 1 272 ? 3.320 -3.110 -17.764 1.00 81.00 272 ASN A N 1
ATOM 2074 C CA . ASN A 1 272 ? 4.182 -3.390 -16.612 1.00 81.00 272 ASN A CA 1
ATOM 2075 C C . ASN A 1 272 ? 4.961 -2.134 -16.204 1.00 81.00 272 ASN A C 1
ATOM 2077 O O . ASN A 1 272 ? 5.434 -1.388 -17.063 1.00 81.00 272 ASN A O 1
ATOM 2081 N N . ARG A 1 273 ? 5.098 -1.900 -14.895 1.00 82.38 273 ARG A N 1
ATOM 2082 C CA . ARG A 1 273 ? 5.755 -0.708 -14.348 1.00 82.38 273 ARG A CA 1
ATOM 2083 C C . ARG A 1 273 ? 6.743 -1.090 -13.263 1.00 82.38 273 ARG A C 1
ATOM 2085 O O . ARG A 1 273 ? 6.424 -1.883 -12.385 1.00 82.38 273 ARG A O 1
ATOM 2092 N N . LEU A 1 274 ? 7.908 -0.457 -13.313 1.00 86.44 274 LEU A N 1
ATOM 2093 C CA . LEU A 1 274 ? 8.829 -0.371 -12.192 1.00 86.44 274 LEU A CA 1
ATOM 2094 C C . LEU A 1 274 ? 8.756 1.061 -11.664 1.00 86.44 274 LEU A C 1
ATOM 2096 O O . LEU A 1 274 ? 8.914 2.006 -12.437 1.00 86.44 274 LEU A O 1
ATOM 2100 N N . VAL A 1 275 ? 8.474 1.222 -10.374 1.00 89.50 275 VAL A N 1
ATOM 2101 C CA . VAL A 1 275 ? 8.382 2.534 -9.724 1.00 89.50 275 VAL A CA 1
ATOM 2102 C C . VAL A 1 275 ? 9.479 2.614 -8.674 1.00 89.50 275 VAL A C 1
ATOM 2104 O O . VAL A 1 275 ? 9.610 1.713 -7.852 1.00 89.50 275 VAL A O 1
ATOM 2107 N N . SER A 1 276 ? 10.278 3.676 -8.724 1.00 89.31 276 SER A N 1
ATOM 2108 C CA . SER A 1 276 ? 11.355 3.932 -7.769 1.00 89.31 276 SER A CA 1
ATOM 2109 C C . SER A 1 276 ? 10.964 5.090 -6.862 1.00 89.31 276 SER A C 1
ATOM 2111 O O . SER A 1 276 ? 10.539 6.135 -7.351 1.00 89.31 276 SER A O 1
ATOM 2113 N N . GLY A 1 277 ? 11.139 4.922 -5.556 1.00 88.88 277 GLY A N 1
ATOM 2114 C CA . GLY A 1 277 ? 10.815 5.931 -4.555 1.00 88.88 277 GLY A CA 1
ATOM 2115 C C . GLY A 1 277 ? 10.511 5.302 -3.202 1.00 88.88 277 GLY A C 1
ATOM 2116 O O . GLY A 1 277 ? 10.613 4.088 -3.030 1.00 88.88 277 GLY A O 1
ATOM 2117 N N . ASP A 1 278 ? 10.124 6.144 -2.252 1.00 91.56 278 ASP A N 1
ATOM 2118 C CA . ASP A 1 278 ? 9.575 5.692 -0.979 1.00 91.56 278 ASP A CA 1
ATOM 2119 C C . ASP A 1 278 ? 8.229 4.988 -1.214 1.00 91.56 278 ASP A C 1
ATOM 2121 O O . ASP A 1 278 ? 7.342 5.518 -1.893 1.00 91.56 278 ASP A O 1
ATOM 2125 N N . SER A 1 279 ? 8.081 3.776 -0.678 1.00 90.75 279 SER A N 1
ATOM 2126 C CA . SER A 1 279 ? 6.906 2.942 -0.927 1.00 90.75 279 SER A CA 1
ATOM 2127 C C . SER A 1 279 ? 5.619 3.570 -0.395 1.00 90.75 279 SER A C 1
ATOM 2129 O O . SER A 1 279 ? 4.577 3.424 -1.030 1.00 90.75 279 SER A O 1
ATOM 2131 N N . LEU A 1 280 ? 5.669 4.318 0.708 1.00 89.88 280 LEU A N 1
ATOM 2132 C CA . LEU A 1 280 ? 4.498 4.961 1.297 1.00 89.88 280 LEU A CA 1
ATOM 2133 C C . LEU A 1 280 ? 3.981 6.093 0.402 1.00 89.88 280 LEU A C 1
ATOM 2135 O O . LEU A 1 280 ? 2.782 6.165 0.127 1.00 89.88 280 LEU A O 1
ATOM 2139 N N . LEU A 1 281 ? 4.887 6.934 -0.109 1.00 90.19 281 LEU A N 1
ATOM 2140 C CA . LEU A 1 281 ? 4.549 7.995 -1.066 1.00 90.19 281 LEU A CA 1
ATOM 2141 C C . LEU A 1 281 ? 3.993 7.420 -2.373 1.00 90.19 281 LEU A C 1
ATOM 2143 O O . LEU A 1 281 ? 2.976 7.896 -2.885 1.00 90.19 281 LEU A O 1
ATOM 2147 N N . VAL A 1 282 ? 4.636 6.373 -2.898 1.00 90.88 282 VAL A N 1
ATOM 2148 C CA . VAL A 1 282 ? 4.203 5.704 -4.132 1.00 90.88 282 VAL A CA 1
ATOM 2149 C C . VAL A 1 282 ? 2.807 5.112 -3.962 1.00 90.88 282 VAL A C 1
ATOM 2151 O O . VAL A 1 282 ? 1.933 5.367 -4.788 1.00 90.88 282 VAL A O 1
ATOM 2154 N N . MET A 1 283 ? 2.567 4.367 -2.883 1.00 90.94 283 MET A N 1
ATOM 2155 C CA . MET A 1 283 ? 1.270 3.736 -2.633 1.00 90.94 283 MET A CA 1
ATOM 2156 C C . MET A 1 283 ? 0.158 4.772 -2.431 1.00 90.94 283 MET A C 1
ATOM 2158 O O . MET A 1 283 ? -0.929 4.604 -2.988 1.00 90.94 283 MET A O 1
ATOM 2162 N N . ASN A 1 284 ? 0.433 5.874 -1.722 1.00 90.94 284 ASN A N 1
ATOM 2163 C CA . ASN A 1 284 ? -0.521 6.976 -1.572 1.00 90.94 284 ASN A CA 1
ATOM 2164 C C . ASN A 1 284 ? -0.893 7.594 -2.930 1.00 90.94 284 ASN A C 1
ATOM 2166 O O . ASN A 1 284 ? -2.071 7.823 -3.209 1.00 90.94 284 ASN A O 1
ATOM 2170 N N . SER A 1 285 ? 0.092 7.811 -3.806 1.00 89.31 285 SER A N 1
ATOM 2171 C CA . SER A 1 285 ? -0.129 8.345 -5.154 1.00 89.31 285 SER A CA 1
ATOM 2172 C C . SER A 1 285 ? -0.946 7.398 -6.041 1.00 89.31 285 SER A C 1
ATOM 2174 O O . SER A 1 285 ? -1.908 7.822 -6.686 1.00 89.31 285 SER A O 1
ATOM 2176 N N . LEU A 1 286 ? -0.629 6.098 -6.027 1.00 89.75 286 LEU A N 1
ATOM 2177 C CA . LEU A 1 286 ? -1.383 5.086 -6.777 1.00 89.75 286 LEU A CA 1
ATOM 2178 C C . LEU A 1 286 ? -2.852 5.036 -6.343 1.00 89.75 286 LEU A C 1
ATOM 2180 O O . LEU A 1 286 ? -3.754 4.896 -7.171 1.00 89.75 286 LEU A O 1
ATOM 2184 N N . LEU A 1 287 ? -3.105 5.171 -5.043 1.00 88.75 287 LEU A N 1
ATOM 2185 C CA . LEU A 1 287 ? -4.456 5.149 -4.505 1.00 88.75 287 LEU A CA 1
ATOM 2186 C C . LEU A 1 287 ? -5.247 6.414 -4.864 1.00 88.75 287 LEU A C 1
ATOM 2188 O O . LEU A 1 287 ? -6.392 6.306 -5.294 1.00 88.75 287 LEU A O 1
ATOM 2192 N N . THR A 1 288 ? -4.642 7.593 -4.705 1.00 85.38 288 THR A N 1
ATOM 2193 C CA . THR A 1 288 ? -5.334 8.891 -4.803 1.00 85.38 288 THR A CA 1
ATOM 2194 C C . THR A 1 288 ? -5.326 9.487 -6.211 1.00 85.38 288 THR A C 1
ATOM 2196 O O . THR A 1 288 ? -6.384 9.873 -6.704 1.00 85.38 288 THR A O 1
ATOM 2199 N N . LYS A 1 289 ? -4.169 9.546 -6.885 1.00 84.56 289 LYS A N 1
ATOM 2200 C CA . LYS A 1 289 ? -4.042 10.122 -8.236 1.00 84.56 289 LYS A CA 1
ATOM 2201 C C . LYS A 1 289 ? -4.383 9.114 -9.329 1.00 84.56 289 LYS A C 1
ATOM 2203 O O . LYS A 1 289 ? -5.040 9.465 -10.302 1.00 84.56 289 LYS A O 1
ATOM 2208 N N . GLU A 1 290 ? -3.999 7.848 -9.162 1.00 84.38 290 GLU A N 1
ATOM 2209 C CA . GLU A 1 290 ? -4.294 6.809 -10.163 1.00 84.38 290 GLU A CA 1
ATOM 2210 C C . GLU A 1 290 ? -5.582 6.016 -9.903 1.00 84.38 290 GLU A C 1
ATOM 2212 O O . GLU A 1 290 ? -5.983 5.192 -10.730 1.00 84.38 290 GLU A O 1
ATOM 2217 N N . SER A 1 291 ? -6.266 6.279 -8.782 1.00 84.06 291 SER A N 1
ATOM 2218 C CA . SER A 1 291 ? -7.515 5.603 -8.408 1.00 84.06 291 SER A CA 1
ATOM 2219 C C . SER A 1 291 ? -7.395 4.071 -8.480 1.00 84.06 291 SER A C 1
ATOM 2221 O O . SER A 1 291 ? -8.260 3.394 -9.045 1.00 84.06 291 SER A O 1
ATOM 2223 N N . MET A 1 292 ? -6.294 3.513 -7.961 1.00 83.38 292 MET A N 1
ATOM 2224 C CA . MET A 1 292 ? -6.026 2.064 -7.953 1.00 83.38 292 MET A CA 1
ATOM 2225 C C . MET A 1 292 ? -6.720 1.305 -6.807 1.00 83.38 292 MET A C 1
ATOM 2227 O O . MET A 1 292 ? -6.571 0.086 -6.693 1.00 83.38 292 MET A O 1
ATOM 2231 N N . GLY A 1 293 ? -7.494 1.993 -5.963 1.00 85.38 293 GLY A N 1
ATOM 2232 C CA . GLY A 1 293 ? -8.257 1.367 -4.881 1.00 85.38 293 GLY A CA 1
ATOM 2233 C C . GLY A 1 293 ? -9.204 0.284 -5.405 1.00 85.38 293 GLY A C 1
ATOM 2234 O O . GLY A 1 293 ? -9.965 0.521 -6.339 1.00 85.38 293 GLY A O 1
ATOM 2235 N N . GLY A 1 294 ? -9.126 -0.921 -4.833 1.00 84.94 294 GLY A N 1
ATOM 2236 C CA . GLY A 1 294 ? -9.966 -2.063 -5.218 1.00 84.94 294 GLY A CA 1
ATOM 2237 C C . GLY A 1 294 ? -9.641 -2.707 -6.574 1.00 84.94 294 GLY A C 1
ATOM 2238 O O . GLY A 1 294 ? -10.326 -3.647 -6.962 1.00 84.94 294 GLY A O 1
ATOM 2239 N N . LYS A 1 295 ? -8.611 -2.236 -7.295 1.00 84.50 295 LYS A N 1
ATOM 2240 C CA . LYS A 1 295 ? -8.209 -2.779 -8.610 1.00 84.50 295 LYS A CA 1
ATOM 2241 C C . LYS A 1 295 ? -7.075 -3.805 -8.537 1.00 84.50 295 LYS A C 1
ATOM 2243 O O . LYS A 1 295 ? -6.772 -4.464 -9.525 1.00 84.50 295 LYS A O 1
ATOM 2248 N N . VAL A 1 296 ? -6.415 -3.925 -7.387 1.00 87.00 296 VAL A N 1
ATOM 2249 C CA . VAL A 1 296 ? -5.280 -4.835 -7.199 1.00 87.00 296 VAL A CA 1
ATOM 2250 C C . VAL A 1 296 ? -5.792 -6.222 -6.821 1.00 87.00 296 VAL A C 1
ATOM 2252 O O . VAL A 1 296 ? -6.424 -6.384 -5.784 1.00 87.00 296 VAL A O 1
ATOM 2255 N N . GLN A 1 297 ? -5.499 -7.223 -7.654 1.00 88.88 297 GLN A N 1
ATOM 2256 C CA . GLN A 1 297 ? -5.902 -8.611 -7.408 1.00 88.88 297 GLN A CA 1
ATOM 2257 C C . GLN A 1 297 ? -4.982 -9.325 -6.407 1.00 88.88 297 GLN A C 1
ATOM 2259 O O . GLN A 1 297 ? -5.448 -10.101 -5.580 1.00 88.88 297 GLN A O 1
ATOM 2264 N N . MET A 1 298 ? -3.670 -9.101 -6.512 1.00 92.62 298 MET A N 1
ATOM 2265 C CA . MET A 1 298 ? -2.659 -9.805 -5.727 1.00 92.62 298 MET A CA 1
ATOM 2266 C C . MET A 1 298 ? -1.505 -8.865 -5.398 1.00 92.62 298 MET A C 1
ATOM 2268 O O . MET A 1 298 ? -1.060 -8.091 -6.246 1.00 92.62 298 MET A O 1
ATOM 2272 N N . ILE A 1 299 ? -1.017 -8.966 -4.164 1.00 90.00 299 ILE A N 1
ATOM 2273 C CA . ILE A 1 299 ? 0.140 -8.233 -3.664 1.00 90.00 299 ILE A CA 1
ATOM 2274 C C . ILE A 1 299 ? 1.149 -9.260 -3.155 1.00 90.00 299 ILE A C 1
ATOM 2276 O O . ILE A 1 299 ? 0.811 -10.101 -2.328 1.00 90.00 299 ILE A O 1
ATOM 2280 N N . TYR A 1 300 ? 2.383 -9.174 -3.645 1.00 93.06 300 TYR A N 1
ATOM 2281 C CA . TYR A 1 300 ? 3.531 -9.898 -3.104 1.00 93.06 300 TYR A CA 1
ATOM 2282 C C . TYR A 1 300 ? 4.512 -8.873 -2.533 1.00 93.06 300 TYR A C 1
ATOM 2284 O O . TYR A 1 300 ? 4.919 -7.953 -3.245 1.00 93.06 300 TYR A O 1
ATOM 2292 N N . ILE A 1 301 ? 4.861 -9.008 -1.252 1.00 91.31 301 ILE A N 1
ATOM 2293 C CA . ILE A 1 301 ? 5.807 -8.133 -0.551 1.00 91.31 301 ILE A CA 1
ATOM 2294 C C . ILE A 1 301 ? 6.782 -9.028 0.206 1.00 91.31 301 ILE A C 1
ATOM 2296 O O . ILE A 1 301 ? 6.361 -9.952 0.894 1.00 91.31 301 ILE A O 1
ATOM 2300 N N . ASP A 1 302 ? 8.067 -8.711 0.097 1.00 92.31 302 ASP A N 1
ATOM 2301 C CA . ASP A 1 302 ? 9.151 -9.328 0.860 1.00 92.31 302 ASP A CA 1
ATOM 2302 C C . ASP A 1 302 ? 9.737 -8.259 1.802 1.00 92.31 302 ASP A C 1
ATOM 2304 O O . ASP A 1 302 ? 10.666 -7.537 1.421 1.00 92.31 302 ASP A O 1
ATOM 2308 N N . PRO A 1 303 ? 9.099 -8.005 2.965 1.00 89.25 303 PRO A N 1
ATOM 2309 C CA . PRO A 1 303 ? 9.551 -6.969 3.882 1.00 89.25 303 PRO A CA 1
ATOM 2310 C C . PRO A 1 303 ? 10.819 -7.426 4.622 1.00 89.25 303 PRO A C 1
ATOM 2312 O O . PRO A 1 303 ? 11.040 -8.622 4.802 1.00 89.25 303 PRO A O 1
ATOM 2315 N N . PRO A 1 304 ? 11.653 -6.496 5.116 1.00 87.62 304 PRO A N 1
ATOM 2316 C CA . PRO A 1 304 ? 12.842 -6.872 5.869 1.00 87.62 304 PRO A CA 1
ATOM 2317 C C . PRO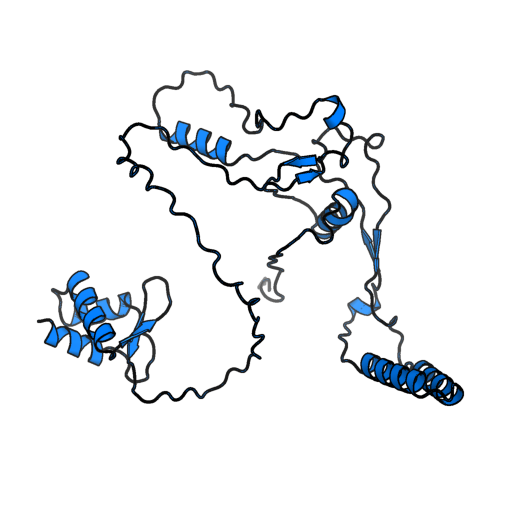 A 1 304 ? 12.465 -7.627 7.152 1.00 87.62 304 PRO A C 1
ATOM 2319 O O . PRO A 1 304 ? 11.715 -7.116 7.987 1.00 87.62 304 PRO A O 1
ATOM 2322 N N . TYR A 1 305 ? 13.030 -8.822 7.336 1.00 83.94 305 TYR A N 1
ATOM 2323 C CA . TYR A 1 305 ? 12.849 -9.597 8.561 1.00 83.94 305 TYR A CA 1
ATOM 2324 C C . TYR A 1 305 ? 13.760 -9.072 9.683 1.00 83.94 305 TYR A C 1
ATOM 2326 O O . TYR A 1 305 ? 14.964 -8.880 9.460 1.00 83.94 305 TYR A O 1
ATOM 2334 N N . PRO A 1 306 ? 13.237 -8.873 10.906 1.00 71.94 306 PRO A N 1
ATOM 2335 C CA . PRO A 1 306 ? 14.062 -8.520 12.055 1.00 71.94 306 PRO A CA 1
ATOM 2336 C C . PRO A 1 306 ? 15.098 -9.627 12.317 1.00 71.94 306 PRO A C 1
ATOM 2338 O O . PRO A 1 306 ? 14.726 -10.757 12.617 1.00 71.94 306 PRO A O 1
ATOM 2341 N N . GLY A 1 307 ? 16.393 -9.314 12.193 1.00 65.25 307 GLY A N 1
ATOM 2342 C CA . GLY A 1 307 ? 17.496 -10.239 12.506 1.00 65.25 307 GLY A CA 1
ATOM 2343 C C . GLY A 1 307 ? 18.415 -10.632 11.342 1.00 65.25 307 GLY A C 1
ATOM 2344 O O . GLY A 1 307 ? 19.494 -11.153 11.595 1.00 65.25 307 GLY A O 1
ATOM 2345 N N . LEU A 1 308 ? 18.069 -10.330 10.084 1.00 57.72 308 LEU A N 1
ATOM 2346 C CA . LEU A 1 308 ? 18.967 -10.584 8.937 1.00 57.72 308 LEU A CA 1
ATOM 2347 C C . LEU A 1 308 ? 20.116 -9.564 8.805 1.00 57.72 308 LEU A C 1
ATOM 2349 O O . LEU A 1 308 ? 21.057 -9.791 8.050 1.00 57.72 308 LEU A O 1
ATOM 2353 N N . PHE A 1 309 ? 20.067 -8.472 9.571 1.00 60.19 309 PHE A N 1
ATOM 2354 C CA . PHE A 1 309 ? 21.112 -7.449 9.644 1.00 60.19 309 PHE A CA 1
ATOM 2355 C C . PHE A 1 309 ? 21.580 -7.248 11.088 1.00 60.19 309 PHE A C 1
ATOM 2357 O O . PHE A 1 309 ? 21.531 -6.147 11.628 1.00 60.19 309 PHE A O 1
ATOM 2364 N N . THR A 1 310 ? 22.017 -8.314 11.756 1.00 53.28 310 THR A N 1
ATOM 2365 C CA . THR A 1 310 ? 22.964 -8.132 12.860 1.00 53.28 310 THR A CA 1
ATOM 2366 C C . THR A 1 310 ? 24.328 -7.879 12.233 1.00 53.28 310 THR A C 1
ATOM 2368 O O . THR A 1 310 ? 25.009 -8.821 11.826 1.00 53.28 310 THR A O 1
ATOM 2371 N N . GLU A 1 311 ? 24.718 -6.610 12.101 1.00 50.28 311 GLU A N 1
ATOM 2372 C CA . GLU A 1 311 ? 26.126 -6.275 11.905 1.00 50.28 311 GLU A CA 1
ATOM 2373 C C . GLU A 1 311 ? 26.907 -6.855 13.087 1.00 50.28 311 GLU A C 1
ATOM 2375 O O . GLU A 1 311 ? 26.875 -6.338 14.202 1.00 50.28 311 GLU A O 1
ATOM 2380 N N . VAL A 1 312 ? 27.599 -7.965 12.844 1.00 54.28 312 VAL A N 1
ATOM 2381 C CA . VAL A 1 312 ? 28.734 -8.373 13.666 1.00 54.28 312 VAL A CA 1
ATOM 2382 C C . VAL A 1 312 ? 29.898 -7.494 13.209 1.00 54.28 312 VAL A C 1
ATOM 2384 O O . VAL A 1 312 ? 30.675 -7.868 12.334 1.00 54.28 312 VAL A O 1
ATOM 2387 N N . GLY A 1 313 ? 29.939 -6.272 13.735 1.00 49.44 313 GLY A N 1
ATOM 2388 C CA . GLY A 1 313 ? 31.071 -5.353 13.638 1.00 49.44 313 GLY A CA 1
ATOM 2389 C C . GLY A 1 313 ? 31.740 -5.197 15.012 1.00 49.44 313 GLY A C 1
ATOM 2390 O O . GLY A 1 313 ? 31.029 -5.287 16.010 1.00 49.44 313 GLY A O 1
ATOM 2391 N N . PRO A 1 314 ? 33.077 -5.038 15.060 1.00 46.88 314 PRO A N 1
ATOM 2392 C CA . PRO A 1 314 ? 33.930 -5.271 16.234 1.00 46.88 314 PRO A CA 1
ATOM 2393 C C . PRO A 1 314 ? 33.736 -4.305 17.408 1.00 46.88 314 PRO A C 1
ATOM 2395 O O . PRO A 1 314 ? 33.370 -3.132 17.170 1.00 46.88 314 PRO A O 1
#

Secondary structure (DSSP, 8-state):
-HHHHHHHHHHHS-TTS--EEHHHHHHHHHHH-TT--HHHHHHHHHHHHHTTSEEEEPSTT-EEEE--S---S---------------------------PPPPPPPPTT-----PPP--S-EEEPPPBTTS--TTTSPPEEEEEEE---SS-----SSTTHHHHHHHHHHHHHH--HHHHHHHHHHHHHHTS-----HHHHH-SEEEEEE----B-----HHHHHHHHHHHHT-S---S------TT--TT----TTTSSSTTSSEEE-------S-HHHHHHHHHHTS--TTT-------PPPTTTT-----

Sequence (314 aa):
MSDSLTNLILSLTPEDGSTIGNGAMMALLREQVSTLTDDDYAAARDALVDEGLLGRGKGRGGSIFRITGDVEDDADDTEDDFELTAPEEAAPRPRKAKAAGPRAAPRKSGEPVQVVSYRHGETRVNNPEVGMVHAGTDPDGAKTTWAYDPHLDPVLNFDSGRAGVERLIDDALASGDAQAMKDALLELKRMQAPYLTWTGKAERTSFQVDTVSLHVHERVDPATILAAAARRLKGKDAPAQWRQPDLFAAPFENLPLRQALDFYHHEKGWSNRLVSGDSLLVMNSLLTKESMGGKVQMIYIDPPYPGLFTEVGP

Radius of gyration: 32.95 Å; chains: 1; bounding box: 70×83×78 Å

Foldseek 3Di:
DLVVVLVVLLVPADPVFDKDAPVRSVVVVCVVVVPDDPVSSVVSVVVCVVVVQWDWDDDDRIIITGDDPDDPDDDDDDDDDPDDDDPPDPDDDDDDDDPDDDDDDDDDPPDDPDDDDDFDPDWFFAAAAPPLDDCVLDNWDPWDKDFDDDPDADDDDPPPCVVVLVVLCVVLVVVPDPVSVVVSVVVVVVVPPDDDDDDVCNVPRIDTAIQDGFHDHAAADPSLVVVVVVVVVVDDDDPPDPPPPRNGDDVPQDDPPVSSSNGLPDIGTDDDDDGDDDPVNVVSNCCPSGVCPPVDPDDDDDDDDPPPDPPPDD

pLDDT: mean 70.53, std 17.92, range [26.86, 93.62]